Protein AF-A0AAV0IGM9-F1 (afdb_monomer_lite)

Structure (mmCIF, N/CA/C/O backbone):
data_AF-A0AAV0IGM9-F1
#
_entry.id   AF-A0AAV0IGM9-F1
#
loop_
_atom_site.group_PDB
_atom_site.id
_atom_site.type_symbol
_atom_site.label_atom_id
_atom_site.label_alt_id
_atom_site.label_comp_id
_atom_site.label_asym_id
_atom_site.label_entity_id
_atom_site.label_seq_id
_atom_site.pdbx_PDB_ins_code
_atom_site.Cartn_x
_atom_site.Cartn_y
_atom_site.Cartn_z
_atom_site.occupancy
_atom_site.B_iso_or_equiv
_atom_site.auth_seq_id
_atom_site.auth_comp_id
_atom_site.auth_asym_id
_atom_site.auth_atom_id
_atom_site.pdbx_PDB_model_num
ATOM 1 N N . MET A 1 1 ? 44.009 11.351 -33.580 1.00 38.72 1 MET A N 1
ATOM 2 C CA . MET A 1 1 ? 42.858 10.637 -34.157 1.00 38.72 1 MET A CA 1
ATOM 3 C C . MET A 1 1 ? 42.951 9.238 -33.615 1.00 38.72 1 MET A C 1
ATOM 5 O O . MET A 1 1 ? 43.959 8.620 -33.902 1.00 38.72 1 MET A O 1
ATOM 9 N N . ASP A 1 2 ? 42.034 8.893 -32.715 1.00 33.50 2 ASP A N 1
ATOM 10 C CA . ASP A 1 2 ? 41.633 7.549 -32.271 1.00 33.50 2 ASP A CA 1
ATOM 11 C C . ASP A 1 2 ? 40.911 7.761 -30.937 1.00 33.50 2 ASP A C 1
ATOM 13 O O . ASP A 1 2 ? 41.525 7.911 -29.884 1.00 33.50 2 ASP A O 1
ATOM 17 N N . ASP A 1 3 ? 39.594 7.933 -31.027 1.00 29.45 3 ASP A N 1
ATOM 18 C CA . ASP A 1 3 ? 38.701 8.123 -29.886 1.00 29.45 3 ASP A CA 1
ATOM 19 C C . ASP A 1 3 ? 38.151 6.739 -29.490 1.00 29.45 3 ASP A C 1
ATOM 21 O O . ASP A 1 3 ? 37.404 6.143 -30.275 1.00 29.45 3 ASP A O 1
ATOM 25 N N . PRO A 1 4 ? 38.532 6.165 -28.333 1.00 35.56 4 PRO A N 1
ATOM 26 C CA . PRO A 1 4 ? 38.119 4.831 -27.919 1.00 35.56 4 PRO A CA 1
ATOM 27 C C . PRO A 1 4 ? 36.740 4.916 -27.255 1.00 35.56 4 PRO A C 1
ATOM 29 O O . PRO A 1 4 ? 36.573 4.619 -26.074 1.00 35.56 4 PRO A O 1
ATOM 32 N N . ASN A 1 5 ? 35.732 5.356 -28.006 1.00 31.25 5 ASN A N 1
ATOM 33 C CA . ASN A 1 5 ? 34.357 5.421 -27.529 1.00 31.25 5 ASN A CA 1
ATOM 34 C C . ASN A 1 5 ? 33.723 4.024 -27.593 1.00 31.25 5 ASN A C 1
ATOM 36 O O . ASN A 1 5 ? 33.018 3.652 -28.532 1.00 31.25 5 ASN A O 1
ATOM 40 N N . VAL A 1 6 ? 34.018 3.240 -26.555 1.00 33.22 6 VAL A N 1
ATOM 41 C CA . VAL A 1 6 ? 33.308 2.012 -26.201 1.00 33.22 6 VAL A CA 1
ATOM 42 C C . VAL A 1 6 ? 31.818 2.335 -26.077 1.00 33.22 6 VAL A C 1
ATOM 44 O O . VAL A 1 6 ? 31.394 3.218 -25.332 1.00 33.22 6 VAL A O 1
ATOM 47 N N . PHE A 1 7 ? 31.022 1.620 -26.863 1.00 32.94 7 PHE A N 1
ATOM 48 C CA . PHE A 1 7 ? 29.571 1.693 -26.900 1.00 32.94 7 PHE A CA 1
ATOM 49 C C . PHE A 1 7 ? 28.955 1.246 -25.564 1.00 32.94 7 PHE A C 1
ATOM 51 O O . PHE A 1 7 ? 28.566 0.091 -25.418 1.00 32.94 7 PHE A O 1
ATOM 58 N N . GLU A 1 8 ? 28.771 2.153 -24.605 1.00 32.72 8 GLU A N 1
ATOM 59 C CA . GLU A 1 8 ? 27.815 1.935 -23.509 1.00 32.72 8 GLU A CA 1
ATOM 60 C C . GLU A 1 8 ? 26.407 2.348 -23.957 1.00 32.72 8 GLU A C 1
ATOM 62 O O . GLU A 1 8 ? 25.820 3.354 -23.556 1.00 32.72 8 GLU A O 1
ATOM 67 N N . MET A 1 9 ? 25.859 1.533 -24.856 1.00 32.00 9 MET A N 1
ATOM 68 C CA . MET A 1 9 ? 24.431 1.247 -24.822 1.00 32.00 9 MET A CA 1
ATOM 69 C C . MET A 1 9 ? 24.185 0.409 -23.558 1.00 32.00 9 MET A C 1
ATOM 71 O O . MET A 1 9 ? 25.111 -0.248 -23.082 1.00 32.00 9 MET A O 1
ATOM 75 N N . ILE A 1 10 ? 22.966 0.352 -23.019 1.00 36.22 10 ILE A N 1
ATOM 76 C CA . ILE A 1 10 ? 22.625 -0.721 -22.073 1.00 36.22 10 ILE A CA 1
ATOM 77 C C . ILE A 1 10 ? 22.596 -2.048 -22.860 1.00 36.22 10 ILE A C 1
ATOM 79 O O . ILE A 1 10 ? 21.552 -2.605 -23.160 1.00 36.22 10 ILE A O 1
ATOM 83 N N . HIS A 1 11 ? 23.771 -2.545 -23.235 1.00 34.19 11 HIS A N 1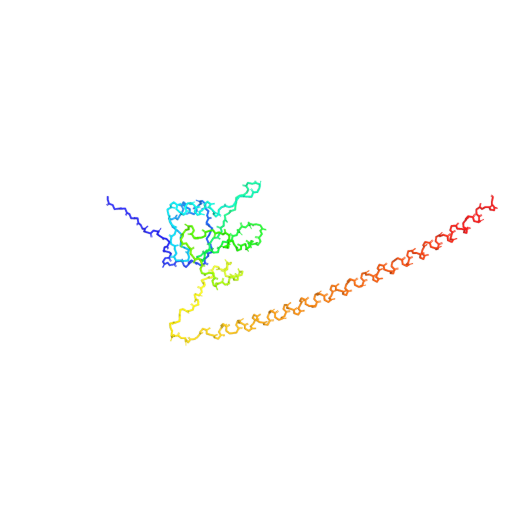
ATOM 84 C CA . HIS A 1 11 ? 24.078 -3.955 -23.317 1.00 34.19 11 HIS A CA 1
ATOM 85 C C . HIS A 1 11 ? 25.008 -4.216 -22.144 1.00 34.19 11 HIS A C 1
ATOM 87 O O . HIS A 1 11 ? 26.228 -4.163 -22.261 1.00 34.19 11 HIS A O 1
ATOM 93 N N . ALA A 1 12 ? 24.417 -4.520 -20.993 1.00 34.38 12 ALA A N 1
ATOM 94 C CA . ALA A 1 12 ? 25.134 -5.249 -19.967 1.00 34.38 12 ALA A CA 1
ATOM 95 C C . ALA A 1 12 ? 25.389 -6.665 -20.511 1.00 34.38 12 ALA A C 1
ATOM 97 O O . ALA A 1 12 ? 24.637 -7.601 -20.254 1.00 34.38 12 ALA A O 1
ATOM 98 N N . SER A 1 13 ? 26.412 -6.807 -21.350 1.00 33.34 13 SER A N 1
ATOM 99 C CA . SER A 1 13 ? 26.764 -8.065 -22.001 1.00 33.34 13 SER A CA 1
ATOM 100 C C . SER A 1 13 ? 27.399 -9.073 -21.048 1.00 33.34 13 SER A C 1
ATOM 102 O O . SER A 1 13 ? 27.677 -10.173 -21.493 1.00 33.34 13 SER A O 1
ATOM 104 N N . ASN A 1 14 ? 27.565 -8.773 -19.750 1.00 31.89 14 ASN A N 1
ATOM 105 C CA . ASN A 1 14 ? 27.954 -9.778 -18.747 1.00 31.89 14 ASN A CA 1
ATOM 106 C C . ASN A 1 14 ? 27.486 -9.524 -17.298 1.00 31.89 14 ASN A C 1
ATOM 108 O O . ASN A 1 14 ? 27.706 -10.375 -16.438 1.00 31.89 14 ASN A O 1
ATOM 112 N N . SER A 1 15 ? 26.782 -8.429 -16.998 1.00 35.16 15 SER A N 1
ATOM 113 C CA . SER A 1 15 ? 26.127 -8.228 -15.698 1.00 35.16 15 SER A CA 1
ATOM 114 C C . SER A 1 15 ? 24.614 -8.207 -15.893 1.00 35.16 15 SER A C 1
ATOM 116 O O . SER A 1 15 ? 24.008 -7.227 -16.312 1.00 35.16 15 SER A O 1
ATOM 118 N N . ARG A 1 16 ? 23.999 -9.362 -15.639 1.00 39.00 16 ARG A N 1
ATOM 119 C CA . ARG A 1 16 ? 22.549 -9.574 -15.671 1.00 39.00 16 ARG A CA 1
ATOM 120 C C . ARG A 1 16 ? 21.825 -8.382 -15.030 1.00 39.00 16 ARG A C 1
ATOM 122 O O . ARG A 1 16 ? 22.094 -8.052 -13.880 1.00 39.00 16 ARG A O 1
ATOM 129 N N . TRP A 1 17 ? 20.890 -7.780 -15.771 1.00 43.09 17 TRP A N 1
ATOM 130 C CA . TRP A 1 17 ? 19.887 -6.816 -15.289 1.00 43.09 17 TRP A CA 1
ATOM 131 C C . TRP A 1 17 ? 18.918 -7.499 -14.334 1.00 43.09 17 TRP A C 1
ATOM 133 O O . TRP A 1 17 ? 17.762 -7.780 -14.643 1.00 43.09 17 TRP A O 1
ATOM 143 N N . SER A 1 18 ? 19.461 -7.875 -13.195 1.00 47.62 18 SER A N 1
ATOM 144 C CA . SER A 1 18 ? 18.790 -8.665 -12.197 1.00 47.62 18 SER A CA 1
ATOM 145 C C . SER A 1 18 ? 18.142 -7.712 -11.177 1.00 47.62 18 SER A C 1
ATOM 147 O O . SER A 1 18 ? 17.042 -7.973 -10.709 1.00 47.62 18 SER A O 1
ATOM 149 N N . SER A 1 19 ? 18.713 -6.519 -10.968 1.00 49.44 19 SER A N 1
ATOM 150 C CA . SER A 1 19 ? 18.259 -5.547 -9.966 1.00 49.44 19 SER A CA 1
ATOM 151 C C . SER A 1 19 ? 17.404 -4.394 -10.535 1.00 49.44 19 SER A C 1
ATOM 153 O O . SER A 1 19 ? 17.688 -3.900 -11.627 1.00 49.44 19 SER A O 1
ATOM 155 N N . PRO A 1 20 ? 16.385 -3.912 -9.793 1.00 56.91 20 PRO A N 1
ATOM 156 C CA . PRO A 1 20 ? 15.600 -2.723 -10.148 1.00 56.91 20 PRO A CA 1
ATOM 157 C C . PRO A 1 20 ? 16.464 -1.457 -10.320 1.00 56.91 20 PRO A C 1
ATOM 159 O O . PRO A 1 20 ? 17.395 -1.242 -9.545 1.00 56.91 20 PRO A O 1
ATOM 162 N N . THR A 1 21 ? 16.140 -0.586 -11.287 1.00 61.94 21 THR A N 1
ATOM 163 C CA . THR A 1 21 ? 16.909 0.646 -11.562 1.00 61.94 21 THR A CA 1
ATOM 164 C C . THR A 1 21 ? 16.130 1.891 -11.153 1.00 61.94 21 THR A C 1
ATOM 166 O O . THR A 1 21 ? 15.004 2.103 -11.601 1.00 61.94 21 THR A O 1
ATOM 169 N N . ALA A 1 22 ? 16.725 2.738 -10.310 1.00 61.59 22 ALA A N 1
ATOM 170 C CA . ALA A 1 22 ? 16.167 4.048 -9.988 1.00 61.59 22 ALA A CA 1
ATOM 171 C C . ALA A 1 22 ? 16.281 4.977 -11.202 1.00 61.59 22 ALA A C 1
ATOM 173 O O . ALA A 1 22 ? 17.388 5.284 -11.642 1.00 61.59 22 ALA A O 1
ATOM 174 N N . VAL A 1 23 ? 15.145 5.421 -11.740 1.00 63.53 23 VAL A N 1
ATOM 175 C CA . VAL A 1 23 ? 15.102 6.337 -12.883 1.00 63.53 23 VAL A CA 1
ATOM 176 C C . VAL A 1 23 ? 14.858 7.741 -12.338 1.00 63.53 23 VAL A C 1
ATOM 178 O O . VAL A 1 23 ? 13.743 8.107 -11.982 1.00 63.53 23 VAL A O 1
ATOM 181 N N . GLY A 1 24 ? 15.933 8.518 -12.219 1.00 61.91 24 GLY A N 1
ATOM 182 C CA . GLY A 1 24 ? 15.904 9.911 -11.765 1.00 61.91 24 GLY A CA 1
ATOM 183 C C . GLY A 1 24 ? 16.872 10.781 -12.572 1.00 61.91 24 GLY A C 1
ATOM 184 O O . GLY A 1 24 ? 17.549 10.262 -13.452 1.00 61.91 24 GLY A O 1
ATOM 185 N N . PRO A 1 25 ? 16.998 12.087 -12.292 1.00 56.75 25 PRO A N 1
ATOM 186 C CA . PRO A 1 25 ? 17.874 13.003 -13.040 1.00 56.75 25 PRO A CA 1
ATOM 187 C C . PRO A 1 25 ? 19.352 12.573 -13.084 1.00 56.75 25 PRO A C 1
ATOM 189 O O . PRO A 1 25 ? 20.097 12.919 -13.996 1.00 56.75 25 PRO A O 1
ATOM 192 N N . THR A 1 26 ? 19.794 11.778 -12.113 1.00 57.16 26 THR A N 1
ATOM 193 C CA . THR A 1 26 ? 21.122 11.156 -12.109 1.00 57.16 26 THR A CA 1
ATOM 194 C C . THR A 1 26 ? 21.266 10.047 -13.152 1.00 57.16 26 THR A C 1
ATOM 196 O O . THR A 1 26 ? 22.361 9.855 -13.672 1.00 57.16 26 THR A O 1
ATOM 199 N N . ILE A 1 27 ? 20.182 9.365 -13.543 1.00 63.44 27 ILE A N 1
ATOM 200 C CA . ILE A 1 27 ? 20.233 8.335 -14.589 1.00 63.44 27 ILE A CA 1
ATOM 201 C C . ILE A 1 27 ? 20.593 8.945 -15.946 1.00 63.44 27 ILE A C 1
ATOM 203 O O . ILE A 1 27 ? 21.338 8.343 -16.702 1.00 63.44 27 ILE A O 1
ATOM 207 N N . THR A 1 28 ? 20.142 10.166 -16.240 1.00 59.03 28 THR A N 1
ATOM 208 C CA . THR A 1 28 ? 20.451 10.837 -17.512 1.00 59.03 28 THR A CA 1
ATOM 209 C C . THR A 1 28 ? 21.900 11.306 -17.588 1.00 59.03 28 THR A C 1
ATOM 211 O O . THR A 1 28 ? 22.415 11.515 -18.680 1.00 59.03 28 THR A O 1
ATOM 214 N N . ALA A 1 29 ? 22.568 11.457 -16.439 1.00 65.31 29 ALA A N 1
ATOM 215 C CA . ALA A 1 29 ? 23.993 11.770 -16.384 1.00 65.31 29 ALA A CA 1
ATOM 216 C C . ALA A 1 29 ? 24.864 10.521 -16.596 1.00 65.31 29 ALA A C 1
ATOM 218 O O . ALA A 1 29 ? 25.947 10.619 -17.164 1.00 65.31 29 ALA A O 1
ATOM 219 N N . SER A 1 30 ? 24.392 9.353 -16.147 1.00 66.31 30 SER A N 1
ATOM 220 C CA . SER A 1 30 ? 25.154 8.099 -16.192 1.00 66.31 30 SER A CA 1
ATOM 221 C C . SER A 1 30 ? 24.761 7.161 -17.339 1.00 66.31 30 SER A C 1
ATOM 223 O O . SER A 1 30 ? 25.504 6.230 -17.623 1.00 66.31 30 SER A O 1
ATOM 225 N N . TYR A 1 31 ? 23.623 7.377 -18.006 1.00 69.94 31 TYR A N 1
ATOM 226 C CA . TYR A 1 31 ? 23.086 6.457 -19.012 1.00 69.94 31 TYR A CA 1
ATOM 227 C C . TYR A 1 31 ? 22.494 7.201 -20.217 1.00 69.94 31 TYR A C 1
ATOM 229 O O . TYR A 1 31 ? 21.789 8.199 -20.074 1.00 69.94 31 TYR A O 1
ATOM 237 N N . LYS A 1 32 ? 22.744 6.677 -21.426 1.00 75.69 32 LYS A N 1
ATOM 238 C CA . LYS A 1 32 ? 22.281 7.268 -22.701 1.00 75.69 32 LYS A CA 1
ATOM 239 C C . LYS A 1 32 ? 20.895 6.789 -23.152 1.00 75.69 32 LYS A C 1
ATOM 241 O O . LYS A 1 32 ? 20.237 7.462 -23.948 1.00 75.69 32 LYS A O 1
ATOM 246 N N . ALA A 1 33 ? 20.468 5.617 -22.687 1.00 81.94 33 ALA A N 1
ATOM 247 C CA . ALA A 1 33 ? 19.190 5.006 -23.035 1.00 81.94 33 ALA A CA 1
ATOM 248 C C . ALA A 1 33 ? 18.693 4.086 -21.913 1.00 81.94 33 ALA A C 1
ATOM 250 O O . ALA A 1 33 ? 19.498 3.666 -21.094 1.00 81.94 33 ALA A O 1
ATOM 251 N N . LEU A 1 34 ? 17.400 3.759 -21.900 1.00 82.69 34 LEU A N 1
ATOM 252 C CA . LEU A 1 34 ? 16.739 2.803 -21.009 1.00 82.69 34 LEU A CA 1
ATOM 253 C C . LEU A 1 34 ? 15.900 1.827 -21.843 1.00 82.69 34 LEU A C 1
ATOM 255 O O . LEU A 1 34 ? 15.087 2.269 -22.648 1.00 82.69 34 LEU A O 1
ATOM 259 N N . GLU A 1 35 ? 16.050 0.517 -21.645 1.00 83.69 35 GLU A N 1
ATOM 260 C CA . GLU A 1 35 ? 15.212 -0.478 -22.326 1.00 83.69 35 GLU A CA 1
ATOM 261 C C . GLU A 1 35 ? 14.045 -0.928 -21.436 1.00 83.69 35 GLU A C 1
ATOM 263 O O . GLU A 1 35 ? 14.244 -1.490 -20.357 1.00 83.69 35 GLU A O 1
ATOM 268 N N . VAL A 1 36 ? 12.814 -0.730 -21.913 1.00 83.31 36 VAL A N 1
ATOM 269 C CA . VAL A 1 36 ? 11.586 -1.155 -21.232 1.00 83.31 36 VAL A CA 1
ATOM 270 C C . VAL A 1 36 ? 10.691 -1.918 -22.204 1.00 83.31 36 VAL A C 1
ATOM 272 O O . VAL A 1 36 ? 10.269 -1.401 -23.232 1.00 83.31 36 VAL A O 1
ATOM 275 N N . SER A 1 37 ? 10.369 -3.165 -21.869 1.00 80.44 37 SER A N 1
ATOM 276 C CA . SER A 1 37 ? 9.565 -4.096 -22.670 1.00 80.44 37 SER A CA 1
ATOM 277 C C . SER A 1 37 ? 10.061 -4.222 -24.117 1.00 80.44 37 SER A C 1
ATOM 279 O O . SER A 1 37 ? 9.258 -4.257 -25.046 1.00 80.44 37 SER A O 1
ATOM 281 N N . GLY A 1 38 ? 11.385 -4.259 -24.305 1.00 81.50 38 GLY A N 1
ATOM 282 C CA . GLY A 1 38 ? 12.027 -4.334 -25.622 1.00 81.50 38 GLY A CA 1
ATOM 283 C C . GLY A 1 38 ? 12.064 -3.012 -26.394 1.00 81.50 38 GLY A C 1
ATOM 284 O O . GLY A 1 38 ? 12.484 -2.99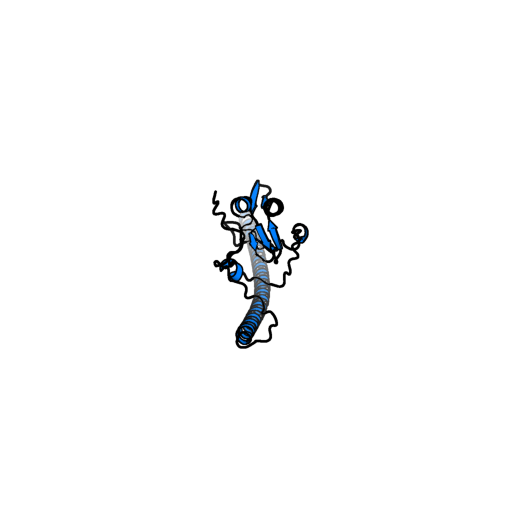7 -27.546 1.00 81.50 38 GLY A O 1
ATOM 285 N N . VAL A 1 39 ? 11.625 -1.905 -25.788 1.00 85.25 39 VAL A N 1
ATOM 286 C CA . VAL A 1 39 ? 11.681 -0.569 -26.386 1.00 85.25 39 VAL A CA 1
ATOM 287 C C . VAL A 1 39 ? 12.794 0.232 -25.735 1.00 85.25 39 VAL A C 1
ATOM 289 O O . VAL A 1 39 ? 12.803 0.428 -24.521 1.00 85.25 39 VAL A O 1
ATOM 292 N N . THR A 1 40 ? 13.712 0.728 -26.556 1.00 88.56 40 THR A N 1
ATOM 293 C CA . THR A 1 40 ? 14.822 1.571 -26.115 1.00 88.56 40 THR A CA 1
ATOM 294 C C . THR A 1 40 ? 14.407 3.042 -26.107 1.00 88.56 40 THR A C 1
ATOM 296 O O . THR A 1 40 ? 14.054 3.611 -27.139 1.00 88.56 40 THR A O 1
ATOM 299 N N . ILE A 1 41 ? 14.472 3.668 -24.936 1.00 85.81 41 ILE A N 1
ATOM 300 C CA . ILE A 1 41 ? 14.147 5.072 -24.680 1.00 85.81 41 ILE A CA 1
ATOM 301 C C . ILE A 1 41 ? 15.461 5.821 -24.453 1.00 85.81 41 ILE A C 1
ATOM 303 O O . ILE A 1 41 ? 16.082 5.658 -23.409 1.00 85.81 41 ILE A O 1
ATOM 307 N N . GLY A 1 42 ? 15.906 6.625 -25.415 1.00 88.62 42 GLY A N 1
ATOM 308 C CA . GLY A 1 42 ? 17.161 7.382 -25.322 1.00 88.62 42 GLY A CA 1
ATOM 309 C C . GLY A 1 42 ? 16.996 8.879 -25.561 1.00 88.62 42 GLY A C 1
ATOM 310 O O . GLY A 1 42 ? 15.911 9.347 -25.915 1.00 88.62 42 GLY A O 1
ATOM 311 N N . GLY A 1 43 ? 18.093 9.618 -25.375 1.00 88.75 43 GLY A N 1
ATOM 312 C CA . GLY A 1 43 ? 18.174 11.056 -25.659 1.00 88.75 43 GLY A CA 1
ATOM 313 C C . GLY A 1 43 ? 17.142 11.882 -24.885 1.00 88.75 43 GLY A C 1
ATOM 314 O O . GLY A 1 43 ? 16.881 11.622 -23.711 1.00 88.75 43 GLY A O 1
ATOM 315 N N . ASP A 1 44 ? 16.510 12.847 -25.554 1.00 89.88 44 ASP A N 1
ATOM 316 C CA . ASP A 1 44 ? 15.537 13.761 -24.934 1.00 89.88 44 ASP A CA 1
ATOM 317 C C . ASP A 1 44 ? 14.353 13.034 -24.289 1.00 89.88 44 ASP A C 1
ATOM 319 O O . ASP A 1 44 ? 13.866 13.447 -23.236 1.00 89.88 44 ASP A O 1
ATOM 323 N N . LYS A 1 45 ? 13.933 11.899 -24.865 1.00 87.56 45 LYS A N 1
ATOM 324 C CA . LYS A 1 45 ? 12.855 11.075 -24.305 1.00 87.56 45 LYS A CA 1
ATOM 325 C C . LYS A 1 45 ? 13.244 10.438 -22.976 1.00 87.56 45 LYS A C 1
ATOM 327 O O . LYS A 1 45 ? 12.378 10.261 -22.127 1.00 87.56 45 LYS A O 1
ATOM 332 N N . LEU A 1 46 ? 14.520 10.095 -22.783 1.00 85.31 46 LEU A N 1
ATOM 333 C CA . LEU A 1 46 ? 15.007 9.588 -21.499 1.00 85.31 46 LEU A CA 1
ATOM 334 C C . LEU A 1 46 ? 15.018 10.702 -20.448 1.00 85.31 46 LEU A C 1
ATOM 336 O O . LEU A 1 46 ? 14.615 10.475 -19.310 1.00 85.31 46 LEU A O 1
ATOM 340 N N . THR A 1 47 ? 15.415 11.913 -20.839 1.00 85.88 47 THR A N 1
ATOM 341 C CA . THR A 1 47 ? 15.369 13.094 -19.967 1.00 85.88 47 THR A CA 1
ATOM 342 C C . THR A 1 47 ? 13.945 13.440 -19.554 1.00 85.88 47 THR A C 1
ATOM 344 O O . THR A 1 47 ? 13.682 13.726 -18.387 1.00 85.88 47 THR A O 1
ATOM 347 N N . GLU A 1 48 ? 13.006 13.380 -20.494 1.00 89.00 48 GLU A N 1
ATOM 348 C CA . GLU A 1 48 ? 11.585 13.562 -20.221 1.00 89.00 48 GLU A CA 1
ATOM 349 C C . GLU A 1 48 ? 11.036 12.448 -19.321 1.00 89.00 48 GLU A C 1
ATOM 351 O O . GLU A 1 48 ? 10.349 12.732 -18.346 1.00 89.00 48 GLU A O 1
ATOM 356 N N . LEU A 1 49 ? 11.395 11.190 -19.587 1.00 86.69 49 LEU A N 1
ATOM 357 C CA . LEU A 1 49 ? 11.023 10.052 -18.747 1.00 86.69 49 LEU A CA 1
ATOM 358 C C . LEU A 1 49 ? 11.525 10.207 -17.307 1.00 86.69 49 LEU A C 1
ATOM 360 O O . LEU A 1 49 ? 10.775 9.956 -16.369 1.00 86.69 49 LEU A O 1
ATOM 364 N N . ALA A 1 50 ? 12.771 10.641 -17.114 1.00 84.62 50 ALA A N 1
ATOM 365 C CA . ALA A 1 50 ? 13.336 10.862 -15.786 1.00 84.62 50 ALA A CA 1
ATOM 366 C C . ALA A 1 50 ? 12.577 11.947 -15.004 1.00 84.62 50 ALA A C 1
ATOM 368 O O . ALA A 1 50 ? 12.417 11.828 -13.787 1.00 84.62 50 ALA A O 1
ATOM 369 N N . LYS A 1 51 ? 12.075 12.983 -15.690 1.00 86.94 51 LYS A N 1
ATOM 370 C CA . LYS A 1 51 ? 11.204 14.002 -15.086 1.00 86.94 51 LYS A CA 1
ATOM 371 C C . LYS A 1 51 ? 9.836 13.425 -14.732 1.00 86.94 51 LYS A C 1
ATOM 373 O O . LYS A 1 51 ? 9.405 13.589 -13.598 1.00 86.94 51 LYS A O 1
ATOM 378 N N . ASP A 1 52 ? 9.204 12.703 -15.655 1.00 85.62 52 ASP A N 1
ATOM 379 C CA . ASP A 1 52 ? 7.874 12.109 -15.451 1.00 85.62 52 ASP A CA 1
ATOM 380 C C . ASP A 1 52 ? 7.876 11.037 -14.339 1.00 85.62 52 ASP A C 1
ATOM 382 O O . ASP A 1 52 ? 6.860 10.804 -13.686 1.00 85.62 52 ASP A O 1
ATOM 386 N N . LEU A 1 53 ? 9.024 10.399 -14.087 1.00 83.12 53 LEU A N 1
ATOM 387 C CA . LEU A 1 53 ? 9.231 9.424 -13.009 1.00 83.12 53 LEU A CA 1
ATOM 388 C C . LEU A 1 53 ? 9.726 10.037 -11.692 1.00 83.12 53 LEU A C 1
ATOM 390 O O . LEU A 1 53 ? 10.002 9.315 -10.730 1.00 83.12 53 LEU A O 1
ATOM 394 N N . THR A 1 54 ? 9.823 11.361 -11.633 1.00 84.00 54 THR A N 1
ATOM 395 C CA . THR A 1 54 ? 10.155 12.099 -10.421 1.00 84.00 54 THR A CA 1
ATOM 396 C C . THR A 1 54 ? 8.874 12.687 -9.834 1.00 84.00 54 THR A C 1
ATOM 398 O O . THR A 1 54 ? 8.180 13.472 -10.472 1.00 84.00 54 THR A O 1
ATOM 401 N N . LEU A 1 55 ? 8.543 12.295 -8.606 1.00 80.88 55 LEU A N 1
ATOM 402 C CA . LEU A 1 55 ? 7.375 12.782 -7.875 1.00 80.88 55 LEU A CA 1
ATOM 403 C C . LEU A 1 55 ? 7.826 13.766 -6.799 1.00 80.88 55 LEU A C 1
ATOM 405 O O . LEU A 1 55 ? 8.797 13.503 -6.098 1.00 80.88 55 LEU A O 1
ATOM 409 N N . THR A 1 56 ? 7.098 14.863 -6.619 1.00 81.56 56 THR A N 1
ATOM 410 C CA . THR A 1 56 ? 7.339 15.812 -5.524 1.00 81.56 56 THR A CA 1
ATOM 411 C C . THR A 1 56 ? 6.100 15.872 -4.641 1.00 81.56 56 THR A C 1
ATOM 413 O O . THR A 1 56 ? 4.989 16.042 -5.145 1.00 81.56 56 THR A O 1
ATOM 416 N N . ASP A 1 57 ? 6.263 15.682 -3.332 1.00 80.44 57 ASP A N 1
ATOM 417 C CA . ASP A 1 57 ? 5.147 15.788 -2.393 1.00 80.44 57 ASP A CA 1
ATOM 418 C C . ASP A 1 57 ? 4.799 17.250 -2.056 1.00 80.44 57 ASP A C 1
ATOM 420 O O . ASP A 1 57 ? 5.429 18.205 -2.516 1.00 80.44 57 ASP A O 1
ATOM 424 N N . ARG A 1 58 ? 3.776 17.434 -1.213 1.00 82.62 58 ARG A N 1
ATOM 425 C CA . ARG A 1 58 ? 3.332 18.763 -0.756 1.00 82.62 58 ARG A CA 1
ATOM 426 C C . ARG A 1 58 ? 4.375 19.500 0.091 1.00 82.62 58 ARG A C 1
ATOM 428 O O . ARG A 1 58 ? 4.256 20.709 0.252 1.00 82.62 58 ARG A O 1
ATOM 435 N N . ASN A 1 59 ? 5.366 18.789 0.621 1.00 84.06 59 ASN A N 1
ATOM 436 C CA . ASN A 1 59 ? 6.448 19.339 1.431 1.00 84.06 59 ASN A CA 1
ATOM 437 C C . ASN A 1 59 ? 7.694 19.659 0.585 1.00 84.06 59 ASN A C 1
ATOM 439 O O . ASN A 1 59 ? 8.713 20.071 1.133 1.00 84.06 59 ASN A O 1
ATOM 443 N N . GLY A 1 60 ? 7.636 19.462 -0.738 1.00 82.06 60 GLY A N 1
ATOM 444 C CA . GLY A 1 60 ? 8.778 19.640 -1.634 1.00 82.06 60 GLY A CA 1
ATOM 445 C C . GLY A 1 60 ? 9.763 18.466 -1.627 1.00 82.06 60 GLY A C 1
ATOM 446 O O . GLY A 1 60 ? 10.818 18.551 -2.258 1.00 82.06 60 GLY A O 1
ATOM 447 N N . GLN A 1 61 ? 9.451 17.359 -0.946 1.00 80.38 61 GLN A N 1
ATOM 448 C CA . GLN A 1 61 ? 10.289 16.168 -0.951 1.00 80.38 61 GLN A CA 1
ATOM 449 C C . GLN A 1 61 ? 10.170 15.458 -2.297 1.00 80.38 61 GLN A C 1
ATOM 451 O O . GLN A 1 61 ? 9.074 15.153 -2.768 1.00 80.38 61 GLN A O 1
ATOM 456 N N . THR A 1 62 ? 11.319 15.187 -2.911 1.00 78.69 62 THR A N 1
ATOM 457 C CA . THR A 1 62 ? 11.400 14.516 -4.208 1.00 78.69 62 THR A CA 1
ATOM 458 C C . THR A 1 62 ? 11.620 13.017 -4.034 1.00 78.69 62 THR A C 1
ATOM 460 O O . THR A 1 62 ? 12.504 12.587 -3.295 1.00 78.69 62 THR A O 1
ATOM 463 N N . PHE A 1 63 ? 10.827 12.228 -4.749 1.00 76.44 63 PHE A N 1
ATOM 464 C CA . PHE A 1 63 ? 10.886 10.777 -4.806 1.00 76.44 63 PHE A CA 1
ATOM 465 C C . PHE A 1 63 ? 11.155 10.351 -6.243 1.00 76.44 63 PHE A C 1
ATOM 467 O O . PHE A 1 63 ? 10.482 10.798 -7.171 1.00 76.44 63 PHE A O 1
ATOM 474 N N . HIS A 1 64 ? 12.114 9.451 -6.427 1.00 77.69 64 HIS A N 1
ATOM 475 C CA . HIS A 1 64 ? 12.397 8.866 -7.732 1.00 77.69 64 HIS A CA 1
ATOM 476 C C . HIS A 1 64 ? 11.755 7.491 -7.822 1.00 77.69 64 HIS A C 1
ATOM 478 O O . HIS A 1 64 ? 11.927 6.651 -6.932 1.00 77.69 64 HIS A O 1
ATOM 484 N N . LEU A 1 65 ? 11.012 7.264 -8.902 1.00 75.94 65 LEU A N 1
ATOM 485 C CA . LEU A 1 65 ? 10.469 5.952 -9.189 1.00 75.94 65 LEU A CA 1
ATOM 486 C C . LEU A 1 65 ? 11.573 5.029 -9.708 1.00 75.94 65 LEU A C 1
ATOM 488 O O . LEU A 1 65 ? 12.389 5.368 -10.564 1.00 75.94 65 LEU A O 1
ATOM 492 N N . ILE A 1 66 ? 11.579 3.818 -9.175 1.00 76.62 66 ILE A N 1
ATOM 493 C CA . ILE A 1 66 ? 12.381 2.708 -9.661 1.00 76.62 66 ILE A CA 1
ATOM 494 C C . ILE A 1 66 ? 11.575 2.006 -10.739 1.00 76.62 66 ILE A C 1
ATOM 496 O O . ILE A 1 66 ? 10.426 1.652 -10.495 1.00 76.62 66 ILE A O 1
ATOM 500 N N . VAL A 1 67 ? 12.168 1.775 -11.905 1.00 77.56 67 VAL A N 1
ATOM 501 C CA . VAL A 1 67 ? 11.507 1.079 -13.009 1.00 77.56 67 VAL A CA 1
ATOM 502 C C . VAL A 1 67 ? 12.254 -0.204 -13.332 1.00 77.56 67 VAL A C 1
ATOM 504 O O . VAL A 1 67 ? 13.483 -0.237 -13.362 1.00 77.56 67 VAL A O 1
ATOM 507 N N . ASN A 1 68 ? 11.508 -1.281 -13.567 1.00 76.12 68 ASN A N 1
ATOM 508 C CA . ASN A 1 68 ? 12.078 -2.526 -14.071 1.00 76.12 68 ASN A CA 1
ATOM 509 C C . ASN A 1 68 ? 11.935 -2.650 -15.599 1.00 76.12 68 ASN A C 1
ATOM 511 O O . ASN A 1 68 ? 11.215 -1.895 -16.252 1.00 76.12 68 ASN A O 1
ATOM 515 N N . ARG A 1 69 ? 12.549 -3.687 -16.178 1.00 74.44 69 ARG A N 1
ATOM 516 C CA . ARG A 1 69 ? 12.511 -3.936 -17.629 1.00 74.44 69 ARG A CA 1
ATOM 517 C C . ARG A 1 69 ? 11.100 -4.162 -18.187 1.00 74.44 69 ARG A C 1
ATOM 519 O O . ARG A 1 69 ? 10.911 -4.082 -19.388 1.00 74.44 69 ARG A O 1
ATOM 526 N N . GLN A 1 70 ? 10.096 -4.439 -17.361 1.00 72.69 70 GLN A N 1
ATOM 527 C CA . GLN A 1 70 ? 8.707 -4.619 -17.804 1.00 72.69 70 GLN A CA 1
ATOM 528 C C . GLN A 1 70 ? 7.870 -3.339 -17.680 1.00 72.69 70 GLN A C 1
ATOM 530 O O . GLN A 1 70 ? 6.686 -3.342 -18.012 1.00 72.69 70 GLN A O 1
ATOM 535 N N . GLY A 1 71 ? 8.475 -2.245 -17.215 1.00 74.31 71 GLY A N 1
ATOM 536 C CA . GLY A 1 71 ? 7.810 -0.962 -17.022 1.00 74.31 71 GLY A CA 1
ATOM 537 C C . GLY A 1 71 ? 7.029 -0.882 -15.717 1.00 74.31 71 GLY A C 1
ATOM 538 O O . GLY A 1 71 ? 6.149 -0.039 -15.607 1.00 74.31 71 GLY A O 1
ATOM 539 N N . LEU A 1 72 ? 7.291 -1.768 -14.746 1.00 75.00 72 LEU A N 1
ATOM 540 C CA . LEU A 1 72 ? 6.755 -1.644 -13.389 1.00 75.00 72 LEU A CA 1
ATOM 541 C C . LEU A 1 72 ? 7.509 -0.559 -12.629 1.00 75.00 72 LEU A C 1
ATOM 543 O O . LEU A 1 72 ? 8.729 -0.651 -12.501 1.00 75.00 72 LEU A O 1
ATOM 547 N N . CYS A 1 73 ? 6.773 0.434 -12.130 1.00 75.56 73 CYS A N 1
ATOM 548 C CA . CYS A 1 73 ? 7.307 1.510 -11.297 1.00 75.56 73 CYS A CA 1
ATOM 549 C C . CYS A 1 73 ? 7.157 1.190 -9.801 1.00 75.56 73 CYS A C 1
ATOM 551 O O . CYS A 1 73 ? 6.133 0.652 -9.388 1.00 75.56 73 CYS A O 1
ATOM 553 N N . PHE A 1 74 ? 8.130 1.583 -8.982 1.00 73.38 74 PHE A N 1
ATOM 554 C CA . PHE A 1 74 ? 8.132 1.414 -7.527 1.00 73.38 74 PHE A CA 1
ATOM 555 C C . PHE A 1 74 ? 8.624 2.690 -6.843 1.00 73.38 74 PHE A C 1
ATOM 557 O O . PHE A 1 74 ? 9.512 3.357 -7.365 1.00 73.38 74 PHE A O 1
ATOM 564 N N . VAL A 1 75 ? 8.100 3.016 -5.660 1.00 70.38 75 VAL A N 1
ATOM 565 C CA . VAL A 1 75 ? 8.617 4.127 -4.844 1.00 70.38 75 VAL A CA 1
ATOM 566 C C . VAL A 1 75 ? 9.537 3.555 -3.770 1.00 70.38 75 VAL A C 1
ATOM 568 O O . VAL A 1 75 ? 9.117 2.709 -2.977 1.00 70.38 75 VAL A O 1
ATOM 571 N N . TYR A 1 76 ? 10.781 4.031 -3.717 1.00 63.94 76 TYR A N 1
ATOM 572 C CA . TYR A 1 76 ? 11.677 3.747 -2.598 1.00 63.94 76 TYR A CA 1
ATOM 573 C C . TYR A 1 76 ? 11.592 4.869 -1.564 1.00 63.94 76 TYR A C 1
ATOM 575 O O . TYR A 1 76 ? 11.885 6.024 -1.866 1.00 63.94 76 TYR A O 1
ATOM 583 N N . VAL A 1 77 ? 11.203 4.524 -0.338 1.00 62.69 77 VAL A N 1
ATOM 584 C CA . VAL A 1 77 ? 11.204 5.437 0.808 1.00 62.69 77 VAL A CA 1
ATOM 585 C C . VAL A 1 77 ? 12.177 4.855 1.821 1.00 62.69 77 VAL A C 1
ATOM 587 O O . VAL A 1 77 ? 11.939 3.770 2.339 1.00 62.69 77 VAL A O 1
ATOM 590 N N . ALA A 1 78 ? 13.281 5.556 2.089 1.00 52.66 78 ALA A N 1
ATOM 591 C CA . ALA A 1 78 ? 14.424 5.040 2.854 1.00 52.66 78 ALA A CA 1
ATOM 592 C C . ALA A 1 78 ? 14.098 4.563 4.289 1.00 52.66 78 ALA A C 1
ATOM 594 O O . ALA A 1 78 ? 14.929 3.917 4.918 1.00 52.66 78 ALA A O 1
ATOM 595 N N . SER A 1 79 ? 12.903 4.861 4.804 1.00 53.44 79 SER A N 1
ATOM 596 C CA . SER A 1 79 ? 12.441 4.521 6.153 1.00 53.44 79 SER A CA 1
ATOM 597 C C . SER A 1 79 ? 11.245 3.563 6.195 1.00 53.44 79 SER A C 1
ATOM 599 O O . SER A 1 79 ? 10.775 3.236 7.284 1.00 53.44 79 SER A O 1
ATOM 601 N N . GLN A 1 80 ? 10.729 3.107 5.048 1.00 52.19 80 GLN A N 1
ATOM 602 C CA . GLN A 1 80 ? 9.562 2.224 4.991 1.00 52.19 80 GLN A CA 1
ATOM 603 C C . GLN A 1 80 ? 9.781 1.056 4.023 1.00 52.19 80 GLN A C 1
ATOM 605 O O . GLN A 1 80 ? 10.522 1.191 3.047 1.00 52.19 80 GLN A O 1
ATOM 610 N N . PRO A 1 81 ? 9.137 -0.107 4.255 1.00 51.69 81 PRO A N 1
ATOM 611 C CA . PRO A 1 81 ? 9.104 -1.161 3.250 1.00 51.69 81 PRO A CA 1
ATOM 612 C C . PRO A 1 81 ? 8.579 -0.566 1.941 1.00 51.69 81 PRO A C 1
ATOM 614 O O . PRO A 1 81 ? 7.551 0.107 1.952 1.00 51.69 81 PRO A O 1
ATOM 617 N N . ILE A 1 82 ? 9.312 -0.794 0.842 1.00 55.12 82 ILE A N 1
ATOM 618 C CA . ILE A 1 82 ? 9.011 -0.317 -0.519 1.00 55.12 82 ILE A CA 1
ATOM 619 C C . ILE A 1 82 ? 7.495 -0.293 -0.726 1.00 55.12 82 ILE A C 1
ATOM 621 O O . ILE A 1 82 ? 6.861 -1.353 -0.786 1.00 55.12 82 ILE A O 1
ATOM 625 N N . MET A 1 83 ? 6.906 0.905 -0.806 1.00 49.47 83 MET A N 1
ATOM 626 C CA . MET A 1 83 ? 5.493 1.035 -1.135 1.00 49.47 83 MET A CA 1
ATOM 627 C C . MET A 1 83 ? 5.345 0.709 -2.616 1.00 49.47 83 MET A C 1
ATOM 629 O O . MET A 1 83 ? 5.716 1.473 -3.510 1.00 49.47 83 MET A O 1
ATOM 633 N N . ARG A 1 84 ? 4.839 -0.499 -2.864 1.00 55.84 84 ARG A N 1
ATOM 634 C CA . ARG A 1 84 ? 4.637 -1.064 -4.198 1.00 55.84 84 ARG A CA 1
ATOM 635 C C . ARG A 1 84 ? 3.354 -0.503 -4.785 1.00 55.84 84 ARG A C 1
ATOM 637 O O . ARG A 1 84 ? 2.323 -1.168 -4.810 1.00 55.84 84 ARG A O 1
ATOM 644 N N . LEU A 1 85 ? 3.407 0.741 -5.234 1.00 54.00 85 LEU A N 1
ATOM 645 C CA . LEU A 1 85 ? 2.345 1.274 -6.070 1.00 54.00 85 LEU A CA 1
ATOM 646 C C . LEU A 1 85 ? 2.579 0.745 -7.481 1.00 54.00 85 LEU A C 1
ATOM 648 O O . LEU A 1 85 ? 3.563 1.097 -8.117 1.00 54.00 85 LEU A O 1
ATOM 652 N N . ARG A 1 86 ? 1.687 -0.112 -7.980 1.00 58.22 86 ARG A N 1
ATOM 653 C CA . ARG A 1 86 ? 1.655 -0.451 -9.406 1.00 58.22 86 ARG A CA 1
ATOM 654 C C . ARG A 1 86 ? 1.139 0.780 -10.153 1.00 58.22 86 ARG A C 1
ATOM 656 O O . ARG A 1 86 ? -0.059 0.926 -10.360 1.00 58.22 86 ARG A O 1
ATOM 663 N N . ILE A 1 87 ? 2.040 1.690 -10.522 1.00 60.03 87 ILE A N 1
ATOM 664 C CA . ILE A 1 87 ? 1.676 2.939 -11.222 1.00 60.03 87 ILE A CA 1
ATOM 665 C C . ILE A 1 87 ? 1.438 2.684 -12.725 1.00 60.03 87 ILE A C 1
ATOM 667 O O . ILE A 1 87 ? 1.017 3.578 -13.448 1.00 60.03 87 ILE A O 1
ATOM 671 N N . ASN A 1 88 ? 1.628 1.453 -13.210 1.00 61.50 88 ASN A N 1
ATOM 672 C CA . ASN A 1 88 ? 1.559 1.117 -14.638 1.00 61.50 88 ASN A CA 1
ATOM 673 C C . ASN A 1 88 ? 0.250 1.496 -15.318 1.00 61.50 88 ASN A C 1
ATOM 675 O O . ASN A 1 88 ? 0.276 1.874 -16.483 1.00 61.50 88 ASN A O 1
ATOM 679 N N . ASP A 1 89 ? -0.867 1.420 -14.601 1.00 55.34 89 ASP A N 1
ATOM 680 C CA . ASP A 1 89 ? -2.179 1.710 -15.179 1.00 55.34 89 ASP A CA 1
ATOM 681 C C . ASP A 1 89 ? -2.424 3.229 -15.288 1.00 55.34 89 ASP A C 1
ATOM 683 O O . ASP A 1 89 ? -3.352 3.673 -15.957 1.00 55.34 89 ASP A O 1
ATOM 687 N N . ARG A 1 90 ? -1.582 4.040 -14.632 1.00 57.62 90 ARG A N 1
ATOM 688 C CA . ARG A 1 90 ? -1.647 5.509 -14.633 1.00 57.62 90 ARG A CA 1
ATOM 689 C C . ARG A 1 90 ? -0.491 6.165 -15.381 1.00 57.62 90 ARG A C 1
ATOM 691 O O . ARG A 1 90 ? -0.620 7.317 -15.784 1.00 57.62 90 ARG A O 1
ATOM 698 N N . PHE A 1 91 ? 0.624 5.461 -15.561 1.00 72.69 91 PHE A N 1
ATOM 699 C CA . PHE A 1 91 ? 1.770 5.973 -16.295 1.00 72.69 91 PHE A CA 1
ATOM 700 C C . PHE A 1 91 ? 1.579 5.752 -17.797 1.00 72.69 91 PHE A C 1
ATOM 702 O O . PHE A 1 91 ? 1.405 4.623 -18.257 1.00 72.69 91 PHE A O 1
ATOM 709 N N . GLY A 1 92 ? 1.617 6.834 -18.574 1.00 80.81 92 GLY A N 1
ATOM 710 C CA . GLY A 1 92 ? 1.396 6.819 -20.020 1.00 80.81 92 GLY A CA 1
ATOM 711 C C . GLY A 1 92 ? 2.566 6.231 -20.809 1.00 80.81 92 GLY A C 1
ATOM 712 O O . GLY A 1 92 ? 3.132 6.916 -21.652 1.00 80.81 92 GLY A O 1
ATOM 713 N N . TRP A 1 93 ? 2.926 4.966 -20.573 1.00 85.12 93 TRP A N 1
ATOM 714 C CA . TRP A 1 93 ? 4.036 4.264 -21.238 1.00 85.12 93 TRP A CA 1
ATOM 715 C C . TRP A 1 93 ? 3.982 4.327 -22.773 1.00 85.12 93 TRP A C 1
ATOM 717 O O . TRP A 1 93 ? 5.020 4.381 -23.436 1.00 85.12 93 TRP A O 1
ATOM 727 N N . SER A 1 94 ? 2.777 4.421 -23.340 1.00 85.94 94 SER A N 1
ATOM 728 C CA . SER A 1 94 ? 2.549 4.617 -24.773 1.00 85.94 94 SER A CA 1
ATOM 729 C C . SER A 1 94 ? 3.203 5.886 -25.331 1.00 85.94 94 SER A C 1
ATOM 731 O O . SER A 1 94 ? 3.608 5.879 -26.491 1.00 85.94 94 SER A O 1
ATOM 733 N N . LYS A 1 95 ? 3.377 6.937 -24.515 1.00 88.94 95 LYS A N 1
ATOM 734 C CA . LYS A 1 95 ? 4.120 8.166 -24.859 1.00 88.94 95 LYS A CA 1
ATOM 735 C C . LYS A 1 95 ? 5.558 7.861 -25.290 1.00 88.94 95 LYS A C 1
ATOM 737 O O . LYS A 1 95 ? 6.095 8.510 -26.183 1.00 88.94 95 LYS A O 1
ATOM 742 N N . TYR A 1 96 ? 6.150 6.820 -24.710 1.00 87.88 96 TYR A N 1
ATOM 743 C CA . TYR A 1 96 ? 7.508 6.364 -24.999 1.00 87.88 96 TYR A CA 1
ATOM 744 C C . TYR A 1 96 ? 7.551 5.187 -25.981 1.00 87.88 96 TYR A C 1
ATOM 746 O O . TYR A 1 96 ? 8.604 4.592 -26.183 1.00 87.88 96 TYR A O 1
ATOM 754 N N . GLY A 1 97 ? 6.416 4.827 -26.590 1.00 86.19 97 GLY A N 1
ATOM 755 C CA . GLY A 1 97 ? 6.300 3.659 -27.466 1.00 86.19 97 GLY A CA 1
ATOM 756 C C . GLY A 1 97 ? 6.294 2.318 -26.725 1.00 86.19 97 GLY A C 1
ATOM 757 O O . GLY A 1 97 ? 6.233 1.272 -27.366 1.00 86.19 97 GLY A O 1
ATOM 758 N N . VAL A 1 98 ? 6.314 2.330 -25.389 1.00 84.94 98 VAL A N 1
ATOM 759 C CA . VAL A 1 98 ? 6.297 1.124 -24.559 1.00 84.94 98 VAL A CA 1
ATOM 760 C C . VAL A 1 98 ? 4.861 0.615 -24.448 1.00 84.94 98 VAL A C 1
ATOM 762 O O . VAL A 1 98 ? 3.958 1.329 -24.010 1.00 84.94 98 VAL A O 1
ATOM 765 N N . LYS A 1 99 ? 4.644 -0.649 -24.817 1.00 82.69 99 LYS A N 1
ATOM 766 C CA . LYS A 1 99 ? 3.386 -1.374 -24.584 1.00 82.69 99 LYS A CA 1
ATOM 767 C C . LYS A 1 99 ? 3.663 -2.505 -23.598 1.00 82.69 99 LYS A C 1
ATOM 769 O O . LYS A 1 99 ? 3.990 -3.611 -24.034 1.00 82.69 99 LYS A O 1
ATOM 774 N N . PRO A 1 100 ? 3.608 -2.233 -22.283 1.00 69.62 100 PRO A N 1
ATOM 775 C CA . PRO A 1 100 ? 4.019 -3.213 -21.297 1.00 69.62 100 PRO A CA 1
ATOM 776 C C . PRO A 1 100 ? 3.065 -4.410 -21.342 1.00 69.62 100 PRO A C 1
ATOM 778 O O . PRO A 1 100 ? 1.862 -4.285 -21.120 1.00 69.62 100 PRO A O 1
ATOM 781 N N . ARG A 1 101 ? 3.605 -5.594 -21.644 1.00 67.12 101 ARG A N 1
ATOM 782 C CA . ARG A 1 101 ? 2.883 -6.862 -21.495 1.00 67.12 101 ARG A CA 1
ATOM 783 C C . ARG A 1 101 ? 3.068 -7.327 -20.059 1.00 67.12 101 ARG A C 1
ATOM 785 O O . ARG A 1 101 ? 3.995 -8.071 -19.752 1.00 67.12 101 ARG A O 1
ATOM 792 N N . ILE A 1 102 ? 2.219 -6.831 -19.166 1.00 62.09 102 ILE A N 1
ATOM 793 C CA . ILE A 1 102 ? 2.293 -7.167 -17.742 1.00 62.09 102 ILE A CA 1
ATOM 794 C C . ILE A 1 102 ? 1.630 -8.533 -17.535 1.00 62.09 102 ILE A C 1
ATOM 796 O O . ILE A 1 102 ? 0.481 -8.620 -17.116 1.00 62.09 102 ILE A O 1
ATOM 800 N N . SER A 1 103 ? 2.338 -9.607 -17.883 1.00 56.56 103 SER A N 1
ATOM 801 C CA . SER A 1 103 ? 1.909 -10.987 -17.611 1.00 56.56 103 SER A CA 1
ATOM 802 C C . SER A 1 103 ? 2.546 -11.571 -16.347 1.00 56.56 103 SER A C 1
ATOM 804 O O . SER A 1 103 ? 2.240 -12.692 -15.959 1.00 56.56 103 SER A O 1
ATOM 806 N N . THR A 1 104 ? 3.458 -10.836 -15.716 1.00 52.84 104 THR A N 1
ATOM 807 C CA . THR A 1 104 ? 4.294 -11.303 -14.608 1.00 52.84 104 THR A CA 1
ATOM 808 C C . THR A 1 104 ? 3.814 -10.749 -13.274 1.00 52.84 104 THR A C 1
ATOM 810 O O . THR A 1 104 ? 3.691 -9.539 -13.073 1.00 52.84 104 THR A O 1
ATOM 813 N N . VAL A 1 105 ? 3.587 -11.662 -12.333 1.00 53.03 105 VAL A N 1
ATOM 814 C CA . VAL A 1 105 ? 3.403 -11.352 -10.915 1.00 53.03 105 VAL A CA 1
ATOM 815 C C . VAL A 1 105 ? 4.786 -11.376 -10.272 1.00 53.03 105 VAL A C 1
ATOM 817 O O . VAL A 1 105 ? 5.464 -12.396 -10.325 1.00 53.03 105 VAL A O 1
ATOM 820 N N . TRP A 1 106 ? 5.223 -10.254 -9.703 1.00 50.56 106 TRP A N 1
ATOM 821 C CA . TRP A 1 106 ? 6.487 -10.185 -8.965 1.00 50.56 106 TRP A CA 1
ATOM 822 C C . TRP A 1 106 ? 6.230 -10.439 -7.485 1.00 50.56 106 TRP A C 1
ATOM 824 O O . TRP A 1 106 ? 5.393 -9.762 -6.879 1.00 50.56 106 TRP A O 1
ATOM 834 N N . SER A 1 107 ? 6.970 -11.370 -6.886 1.00 50.41 107 SER A N 1
ATOM 835 C CA . SER A 1 107 ? 6.994 -11.503 -5.434 1.00 50.41 107 SER A CA 1
ATOM 836 C C . SER A 1 107 ? 7.896 -10.433 -4.810 1.00 50.41 107 SER A C 1
ATOM 838 O O . SER A 1 107 ? 8.769 -9.849 -5.457 1.00 50.41 107 SER A O 1
ATOM 840 N N . VAL A 1 108 ? 7.704 -10.185 -3.512 1.00 50.44 108 VAL A N 1
ATOM 841 C CA . VAL A 1 108 ? 8.593 -9.339 -2.695 1.00 50.44 108 VAL A CA 1
ATOM 842 C C . VAL A 1 108 ? 10.055 -9.754 -2.845 1.00 50.44 108 VAL A C 1
ATOM 844 O O . VAL A 1 108 ? 10.933 -8.900 -2.928 1.00 50.44 108 VAL A O 1
ATOM 847 N N . TRP A 1 109 ? 10.288 -11.061 -2.924 1.00 50.28 109 TRP A N 1
ATOM 848 C CA . TRP A 1 109 ? 11.613 -11.647 -2.983 1.00 50.28 109 TRP A CA 1
ATOM 849 C C . TRP A 1 109 ? 12.313 -11.395 -4.319 1.00 50.28 109 TRP A C 1
ATOM 851 O O . TRP A 1 109 ? 13.500 -11.074 -4.327 1.00 50.28 109 TRP A O 1
ATOM 861 N N . ASP A 1 110 ? 11.587 -11.450 -5.438 1.00 54.53 110 ASP A N 1
ATOM 862 C CA . ASP A 1 110 ? 12.150 -11.229 -6.780 1.00 54.53 110 ASP A CA 1
ATOM 863 C C . ASP A 1 110 ? 12.711 -9.806 -6.931 1.00 54.53 110 ASP A C 1
ATOM 865 O O . ASP A 1 110 ? 13.752 -9.597 -7.551 1.00 54.53 110 ASP A O 1
ATOM 869 N N . MET A 1 111 ? 12.059 -8.825 -6.293 1.00 51.88 111 MET A N 1
ATOM 870 C CA . MET A 1 111 ? 12.499 -7.425 -6.279 1.00 51.88 111 MET A CA 1
ATOM 871 C C . MET A 1 111 ? 13.711 -7.186 -5.372 1.00 51.88 111 MET A C 1
ATOM 873 O O . MET A 1 111 ? 14.575 -6.383 -5.715 1.00 51.88 111 MET A O 1
ATOM 877 N N . SER A 1 112 ? 13.766 -7.848 -4.212 1.00 47.69 112 SER A N 1
ATOM 878 C CA . SER A 1 112 ? 14.841 -7.668 -3.225 1.00 47.69 112 SER A CA 1
ATOM 879 C C . SER A 1 112 ? 16.116 -8.426 -3.581 1.00 47.69 112 SER A C 1
ATOM 881 O O . SER A 1 112 ? 17.211 -7.940 -3.322 1.00 47.69 112 SER A O 1
ATOM 883 N N . SER A 1 113 ? 15.979 -9.615 -4.168 1.00 46.06 113 SER A N 1
ATOM 884 C CA . SER A 1 113 ? 17.115 -10.450 -4.580 1.00 46.06 113 SER A CA 1
ATOM 885 C C . SER A 1 113 ? 17.683 -10.054 -5.940 1.00 46.06 113 SER A C 1
ATOM 887 O O . SER A 1 113 ? 18.752 -10.528 -6.321 1.00 46.06 113 SER A O 1
ATOM 889 N N . GLY A 1 114 ? 16.955 -9.211 -6.677 1.00 43.00 114 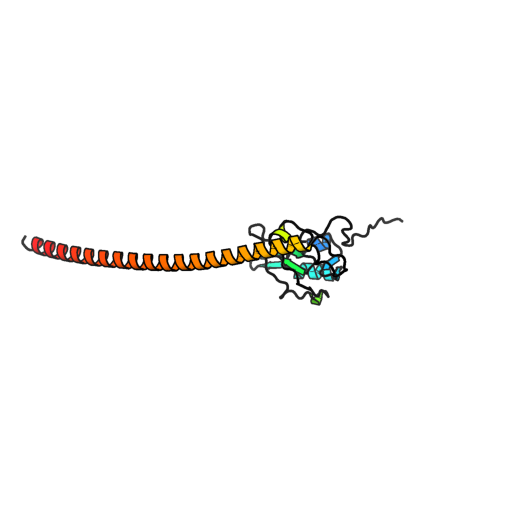GLY A N 1
ATOM 890 C CA . GLY A 1 114 ? 17.243 -8.932 -8.066 1.00 43.00 114 GLY A CA 1
ATOM 891 C C . GLY A 1 114 ? 17.342 -10.226 -8.872 1.00 43.00 114 GLY A C 1
ATOM 892 O O . GLY A 1 114 ? 18.321 -10.429 -9.575 1.00 43.00 114 GLY A O 1
ATOM 893 N N . ALA A 1 115 ? 16.422 -11.173 -8.701 1.00 36.16 115 ALA A N 1
ATOM 894 C CA . ALA A 1 115 ? 16.506 -12.436 -9.420 1.00 36.16 115 ALA A CA 1
ATOM 895 C C . ALA A 1 115 ? 16.163 -12.223 -10.902 1.00 36.16 115 ALA A C 1
ATOM 897 O O . ALA A 1 115 ? 15.181 -11.566 -11.250 1.00 36.16 115 ALA A O 1
ATOM 898 N N . VAL A 1 116 ? 16.966 -12.816 -11.793 1.00 36.59 116 VAL A N 1
ATOM 899 C CA . VAL A 1 116 ? 16.611 -12.937 -13.211 1.00 36.59 116 VAL A CA 1
ATOM 900 C C . VAL A 1 116 ? 15.308 -13.718 -13.287 1.00 36.59 116 VAL A C 1
ATOM 902 O O . VAL A 1 116 ? 15.283 -14.911 -12.985 1.00 36.59 116 VAL A O 1
ATOM 905 N N . LEU A 1 117 ? 14.236 -13.048 -13.705 1.00 38.12 117 LEU A N 1
ATOM 906 C CA . LEU A 1 117 ? 13.030 -13.735 -14.132 1.00 38.12 117 LEU A CA 1
ATOM 907 C C . LEU A 1 117 ? 13.424 -14.669 -15.271 1.00 38.12 117 LEU A C 1
ATOM 909 O O . LEU A 1 117 ? 13.772 -14.227 -16.368 1.00 38.12 117 LEU A O 1
ATOM 913 N N . VAL A 1 118 ? 13.373 -15.967 -14.991 1.00 34.72 118 VAL A N 1
ATOM 914 C CA . VAL A 1 118 ? 13.264 -16.983 -16.027 1.00 34.72 118 VAL A CA 1
ATOM 915 C C . VAL A 1 118 ? 12.032 -16.580 -16.827 1.00 34.72 118 VAL A C 1
ATOM 917 O O . VAL A 1 118 ? 10.916 -16.594 -16.302 1.00 34.72 118 VAL A O 1
ATOM 920 N N . ALA A 1 119 ? 12.239 -16.116 -18.062 1.00 35.12 119 ALA A N 1
ATOM 921 C CA . ALA A 1 119 ? 11.136 -15.954 -18.993 1.00 35.12 119 ALA A CA 1
ATOM 922 C C . ALA A 1 119 ? 10.360 -17.280 -18.986 1.00 35.12 119 ALA A C 1
ATOM 924 O O . ALA A 1 119 ? 11.013 -18.330 -18.990 1.00 35.12 119 ALA A O 1
ATOM 925 N N . PRO A 1 120 ? 9.013 -17.278 -18.944 1.00 34.38 120 PRO A N 1
ATOM 926 C CA . PRO A 1 120 ? 8.293 -18.511 -19.228 1.00 34.38 120 PRO A CA 1
ATOM 927 C C . PRO A 1 120 ? 8.873 -19.039 -20.544 1.00 34.38 120 PRO A C 1
ATOM 929 O O . PRO A 1 120 ? 9.029 -18.230 -21.468 1.00 34.38 120 PRO A O 1
ATOM 932 N N . PRO A 1 121 ? 9.318 -20.308 -20.593 1.00 34.28 121 PRO A N 1
ATOM 933 C CA . PRO A 1 121 ? 10.012 -20.812 -21.761 1.00 34.28 121 PRO A CA 1
ATOM 934 C C . PRO A 1 121 ? 9.149 -20.494 -22.975 1.00 34.28 121 PRO A C 1
ATOM 936 O O . PRO A 1 121 ? 7.949 -20.785 -22.988 1.00 34.28 121 PRO A O 1
ATOM 939 N N . ALA A 1 122 ? 9.754 -19.828 -23.960 1.00 41.66 122 ALA A N 1
ATOM 940 C CA . ALA A 1 122 ? 9.187 -19.816 -25.291 1.00 41.66 122 ALA A CA 1
ATOM 941 C C . ALA A 1 122 ? 8.909 -21.287 -25.648 1.00 41.66 122 ALA A C 1
ATOM 943 O O . ALA A 1 122 ? 9.658 -22.178 -25.232 1.00 41.66 122 ALA A O 1
ATOM 944 N N . ASN A 1 123 ? 7.751 -21.546 -26.256 1.00 43.47 123 ASN A N 1
ATOM 945 C CA . ASN A 1 123 ? 7.273 -22.883 -26.608 1.00 43.47 123 ASN A CA 1
ATOM 946 C C . ASN A 1 123 ? 8.167 -23.501 -27.701 1.00 43.47 123 ASN A C 1
ATOM 948 O O . ASN A 1 123 ? 7.728 -23.764 -28.818 1.00 43.47 123 ASN A O 1
ATOM 952 N N . ASP A 1 124 ? 9.419 -23.768 -27.360 1.00 38.41 124 ASP A N 1
ATOM 953 C CA . ASP A 1 124 ? 10.460 -24.269 -28.238 1.00 38.41 124 ASP A CA 1
ATOM 954 C C . ASP A 1 124 ? 10.692 -25.733 -27.856 1.00 38.41 124 ASP A C 1
ATOM 956 O O . ASP A 1 124 ? 11.780 -26.120 -27.443 1.00 38.41 124 ASP A O 1
ATOM 960 N N . GLY A 1 125 ? 9.617 -26.530 -27.881 1.00 43.09 125 GLY A N 1
ATOM 961 C CA . GLY A 1 125 ? 9.613 -27.987 -28.089 1.00 43.09 125 GLY A CA 1
ATOM 962 C C . GLY A 1 125 ? 10.580 -28.897 -27.316 1.00 43.09 125 GLY A C 1
ATOM 963 O O . GLY A 1 125 ? 10.683 -30.063 -27.677 1.00 43.09 125 GLY A O 1
ATOM 964 N N . THR A 1 126 ? 11.274 -28.438 -26.275 1.00 44.56 126 THR A N 1
ATOM 965 C CA . THR A 1 126 ? 12.352 -29.203 -25.629 1.00 44.56 126 THR A CA 1
ATOM 966 C C . THR A 1 126 ? 12.198 -29.135 -24.113 1.00 44.56 126 THR A C 1
ATOM 968 O O . THR A 1 126 ? 12.972 -28.516 -23.387 1.00 44.56 126 THR A O 1
ATOM 971 N N . ALA A 1 127 ? 11.118 -29.748 -23.629 1.00 45.25 127 ALA A N 1
ATOM 972 C CA . ALA A 1 127 ? 10.828 -29.890 -22.211 1.00 45.25 127 ALA A CA 1
ATOM 973 C C . ALA A 1 127 ? 11.422 -31.199 -21.674 1.00 45.25 127 ALA A C 1
ATOM 975 O O . ALA A 1 127 ? 10.890 -32.278 -21.917 1.00 45.25 127 ALA A O 1
ATOM 976 N N . ALA A 1 128 ? 12.487 -31.094 -20.881 1.00 41.81 128 ALA A N 1
ATOM 977 C CA . ALA A 1 128 ? 12.858 -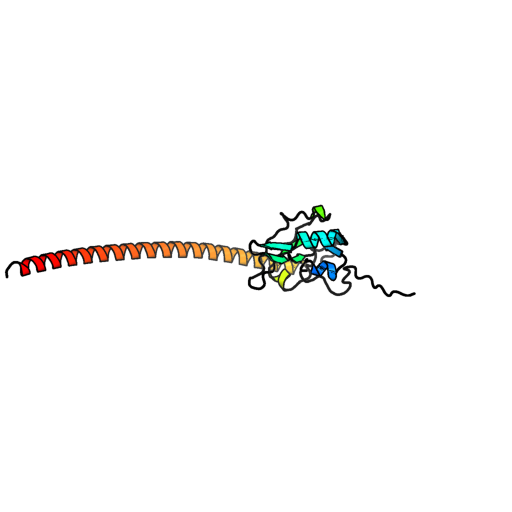32.119 -19.911 1.00 41.81 128 ALA A CA 1
ATOM 978 C C . ALA A 1 128 ? 13.508 -31.435 -18.696 1.00 41.81 128 ALA A C 1
ATOM 980 O O . ALA A 1 128 ? 14.666 -31.036 -18.749 1.00 41.81 128 ALA A O 1
ATOM 981 N N . GLY A 1 129 ? 12.745 -31.244 -17.612 1.00 45.69 129 GLY A N 1
ATOM 982 C CA . GLY A 1 129 ? 13.307 -30.927 -16.286 1.00 45.69 129 GLY A CA 1
ATOM 983 C C . GLY A 1 129 ? 12.731 -29.725 -15.523 1.00 45.69 129 GLY A C 1
ATOM 984 O O . GLY A 1 129 ? 13.069 -29.546 -14.357 1.00 45.69 129 GLY A O 1
ATOM 985 N N . GLY A 1 130 ? 11.865 -28.899 -16.123 1.00 40.06 130 GLY A N 1
ATOM 986 C CA . GLY A 1 130 ? 11.310 -27.705 -15.455 1.00 40.06 130 GLY A CA 1
ATOM 987 C C . GLY A 1 130 ? 9.942 -27.888 -14.781 1.00 40.06 130 GLY A C 1
ATOM 988 O O . GLY A 1 130 ? 9.662 -27.229 -13.785 1.00 40.06 130 GLY A O 1
ATOM 989 N N . GLY A 1 131 ? 9.087 -28.777 -15.299 1.00 45.00 131 GLY A N 1
ATOM 990 C CA . GLY A 1 131 ? 7.663 -28.844 -14.927 1.00 45.00 131 GLY A CA 1
ATOM 991 C C . GLY A 1 131 ? 7.377 -29.266 -13.481 1.00 45.00 131 GLY A C 1
ATOM 992 O O . GLY A 1 131 ? 6.446 -28.753 -12.866 1.00 45.00 131 GLY A O 1
ATOM 993 N N . GLU A 1 132 ? 8.207 -30.135 -12.906 1.00 49.53 132 GLU A N 1
ATOM 994 C CA . GLU A 1 132 ? 7.976 -30.693 -11.564 1.00 49.53 132 GLU A CA 1
ATOM 995 C C . GLU A 1 132 ? 8.230 -29.677 -10.442 1.00 49.53 132 GLU A C 1
ATOM 997 O O . GLU A 1 132 ? 7.522 -29.656 -9.437 1.00 49.53 132 GLU A O 1
ATOM 1002 N N . LYS A 1 133 ? 9.198 -28.765 -10.619 1.00 52.16 133 LYS A N 1
ATOM 1003 C CA . LYS A 1 133 ? 9.454 -27.702 -9.631 1.00 52.16 133 LYS A CA 1
ATOM 1004 C C . LYS A 1 133 ? 8.319 -26.683 -9.583 1.00 52.16 133 LYS A C 1
ATOM 1006 O O . LYS A 1 133 ? 7.986 -26.193 -8.506 1.00 52.16 133 LYS A O 1
ATOM 1011 N N . TYR A 1 134 ? 7.713 -26.381 -10.731 1.00 50.94 134 TYR A N 1
ATOM 1012 C CA . TYR A 1 134 ? 6.571 -25.471 -10.800 1.00 50.94 134 TYR A CA 1
ATOM 1013 C C . TYR A 1 134 ? 5.284 -26.113 -10.265 1.00 50.94 134 TYR A C 1
ATOM 1015 O O . TYR A 1 134 ? 4.506 -25.408 -9.625 1.00 50.94 134 TYR A O 1
ATOM 1023 N N . SER A 1 135 ? 5.069 -27.425 -10.443 1.00 65.50 135 SER A N 1
ATOM 1024 C CA . SER A 1 135 ? 3.894 -28.094 -9.861 1.00 65.50 135 SER A CA 1
ATOM 1025 C C . SER A 1 135 ? 3.974 -28.164 -8.333 1.00 65.50 135 SER A C 1
ATOM 1027 O O . SER A 1 135 ? 3.013 -27.789 -7.663 1.00 65.50 135 SER A O 1
ATOM 1029 N N . ALA A 1 136 ? 5.136 -28.520 -7.774 1.00 66.31 136 ALA A N 1
ATOM 1030 C CA . ALA A 1 136 ? 5.344 -28.574 -6.326 1.00 66.31 136 ALA A CA 1
ATOM 1031 C C . ALA A 1 136 ? 5.199 -27.194 -5.660 1.00 66.31 136 ALA A C 1
ATOM 1033 O O . ALA A 1 136 ? 4.633 -27.074 -4.572 1.00 66.31 136 ALA A O 1
ATOM 1034 N N . LEU A 1 137 ? 5.675 -26.136 -6.326 1.00 64.06 137 LEU A N 1
ATOM 1035 C CA . LEU A 1 137 ? 5.507 -24.765 -5.850 1.00 64.06 137 LEU A CA 1
ATOM 1036 C C . LEU A 1 137 ? 4.035 -24.324 -5.917 1.00 64.06 137 LEU A C 1
ATOM 1038 O O . LEU A 1 137 ? 3.546 -23.673 -5.002 1.00 64.06 137 LEU A O 1
ATOM 1042 N N . ASN A 1 138 ? 3.303 -24.696 -6.968 1.00 66.88 138 ASN A N 1
ATOM 1043 C CA . ASN A 1 138 ? 1.887 -24.356 -7.093 1.00 66.88 138 ASN A CA 1
ATOM 1044 C C . ASN A 1 138 ? 1.024 -25.064 -6.030 1.00 66.88 138 ASN A C 1
ATOM 1046 O O . ASN A 1 138 ? 0.119 -24.460 -5.456 1.00 66.88 138 ASN A O 1
ATOM 1050 N N . GLU A 1 139 ? 1.334 -26.324 -5.713 1.00 74.19 139 GLU A N 1
ATOM 1051 C CA . GLU A 1 139 ? 0.666 -27.058 -4.634 1.00 74.19 139 GLU A CA 1
ATOM 1052 C C . GLU A 1 139 ? 0.972 -26.482 -3.248 1.00 74.19 139 GLU A C 1
ATOM 1054 O O . GLU A 1 139 ? 0.068 -26.379 -2.416 1.00 74.19 139 GLU A O 1
ATOM 1059 N N . SER A 1 140 ? 2.217 -26.069 -2.989 1.00 72.00 140 SER A N 1
ATOM 1060 C CA . SER A 1 140 ? 2.569 -25.444 -1.710 1.00 72.00 140 SER A CA 1
ATOM 1061 C C . SER A 1 140 ? 1.889 -24.085 -1.539 1.00 72.00 140 SER A C 1
ATOM 1063 O O . SER A 1 140 ? 1.346 -23.810 -0.471 1.00 72.00 140 SER A O 1
ATOM 1065 N N . TRP A 1 141 ? 1.806 -23.278 -2.601 1.00 64.19 141 TRP A N 1
ATOM 1066 C CA . TRP A 1 141 ? 1.040 -22.030 -2.592 1.00 64.19 141 TRP A CA 1
ATOM 1067 C C . TRP A 1 141 ? -0.443 -22.256 -2.331 1.00 64.19 141 TRP A C 1
ATOM 1069 O O . TRP A 1 141 ? -1.035 -21.517 -1.546 1.00 64.19 141 TRP A O 1
ATOM 1079 N N . LYS A 1 142 ? -1.041 -23.288 -2.934 1.00 81.06 142 LYS A N 1
ATOM 1080 C CA . LYS A 1 142 ? -2.444 -23.628 -2.688 1.00 81.06 142 LYS A CA 1
ATOM 1081 C C . LYS A 1 142 ? -2.691 -23.957 -1.212 1.00 81.06 142 LYS A C 1
ATOM 1083 O O . LYS A 1 142 ? -3.618 -23.408 -0.626 1.00 81.06 142 LYS A O 1
ATOM 1088 N N . LYS A 1 143 ? -1.812 -24.751 -0.587 1.00 85.06 143 LYS A N 1
ATOM 1089 C CA . LYS A 1 143 ? -1.888 -25.052 0.855 1.00 85.06 143 LYS A CA 1
ATOM 1090 C C . LYS A 1 143 ? -1.760 -23.799 1.720 1.00 85.06 143 LYS A C 1
ATOM 1092 O O . LYS A 1 143 ? -2.538 -23.624 2.648 1.00 85.06 143 LYS A O 1
ATOM 1097 N N . VAL A 1 144 ? -0.829 -22.903 1.390 1.00 80.12 144 VAL A N 1
ATOM 1098 C CA . VAL A 1 144 ? -0.649 -21.638 2.125 1.00 80.12 144 VAL A CA 1
ATOM 1099 C C . VAL A 1 144 ? -1.882 -20.737 2.005 1.00 80.12 144 VAL A C 1
ATOM 1101 O O . VAL A 1 144 ? -2.259 -20.079 2.972 1.00 80.12 144 VAL A O 1
ATOM 1104 N N . VAL A 1 145 ? -2.527 -20.697 0.836 1.00 79.50 145 VAL A N 1
ATOM 1105 C CA . VAL A 1 145 ? -3.771 -19.938 0.641 1.00 79.50 145 VAL A CA 1
ATOM 1106 C C . VAL A 1 145 ? -4.909 -20.536 1.470 1.00 79.50 145 VAL A C 1
ATOM 1108 O O . VAL A 1 145 ? -5.578 -19.788 2.179 1.00 79.50 145 VAL A O 1
ATOM 1111 N N . GLU A 1 146 ? -5.073 -21.860 1.453 1.00 87.50 146 GLU A N 1
ATOM 1112 C CA . GLU A 1 146 ? -6.082 -22.563 2.257 1.00 87.50 146 GLU A CA 1
ATOM 1113 C C . GLU A 1 146 ? -5.853 -22.375 3.769 1.00 87.50 146 GLU A C 1
ATOM 1115 O O . GLU A 1 146 ? 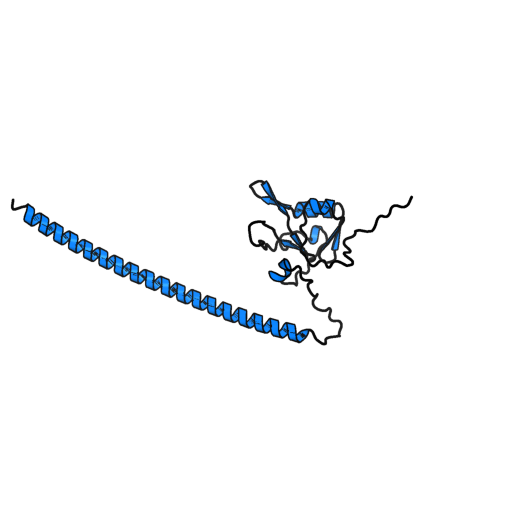-6.796 -22.126 4.519 1.00 87.50 146 GLU A O 1
ATOM 1120 N N . GLU A 1 147 ? -4.605 -22.444 4.244 1.00 87.50 147 GLU A N 1
ATOM 1121 C CA . GLU A 1 147 ? -4.270 -22.175 5.649 1.00 87.50 147 GLU A CA 1
ATOM 1122 C C . GLU A 1 147 ? -4.547 -20.722 6.033 1.00 87.50 147 GLU A C 1
ATOM 1124 O O . GLU A 1 147 ? -5.105 -20.454 7.097 1.00 87.50 147 GLU A O 1
ATOM 1129 N N . LYS A 1 148 ? -4.205 -19.772 5.159 1.00 80.69 148 LYS A N 1
ATOM 1130 C CA . LYS A 1 148 ? -4.482 -18.354 5.393 1.00 80.69 148 LYS A CA 1
ATOM 1131 C C . LYS A 1 148 ? -5.981 -18.084 5.507 1.00 80.69 148 LYS A C 1
ATOM 1133 O O . LYS A 1 148 ? -6.378 -17.274 6.342 1.00 80.69 148 LYS A O 1
ATOM 1138 N N . GLU A 1 149 ? -6.795 -18.733 4.682 1.00 87.69 149 GLU A N 1
ATOM 1139 C CA . GLU A 1 149 ? -8.252 -18.600 4.721 1.00 87.69 149 GLU A CA 1
ATOM 1140 C C . GLU A 1 149 ? -8.815 -19.119 6.052 1.00 87.69 149 GLU A C 1
ATOM 1142 O O . GLU A 1 149 ? -9.503 -18.371 6.746 1.00 87.69 149 GLU A O 1
ATOM 1147 N N . LYS A 1 150 ? -8.379 -20.303 6.506 1.00 91.81 150 LYS A N 1
ATOM 1148 C CA . LYS A 1 150 ? -8.739 -20.839 7.834 1.00 91.81 150 LYS A CA 1
ATOM 1149 C C . LYS A 1 150 ? -8.337 -19.911 8.980 1.00 91.81 150 LYS A C 1
ATOM 1151 O O . LYS A 1 150 ? -9.111 -19.699 9.909 1.00 91.81 150 LYS A O 1
ATOM 1156 N N . VAL A 1 151 ? -7.141 -19.323 8.916 1.00 89.38 151 VAL A N 1
ATOM 1157 C CA . VAL A 1 151 ? -6.670 -18.363 9.929 1.00 89.38 151 VAL A CA 1
ATOM 1158 C C . VAL A 1 151 ? -7.527 -17.093 9.935 1.00 89.38 151 VAL A C 1
ATOM 1160 O O . VAL A 1 151 ? -7.760 -16.518 10.999 1.00 89.38 151 VAL A O 1
ATOM 1163 N N . MET A 1 152 ? -8.018 -16.639 8.778 1.00 81.62 152 MET A N 1
ATOM 1164 C CA . MET A 1 152 ? -8.928 -15.491 8.723 1.00 81.62 152 MET A CA 1
ATOM 1165 C C . MET A 1 152 ? -10.294 -15.810 9.333 1.00 81.62 152 MET A C 1
ATOM 1167 O O . MET A 1 152 ? -10.798 -15.004 10.114 1.00 81.62 152 MET A O 1
ATOM 1171 N N . GLU A 1 153 ? -10.854 -16.983 9.037 1.00 91.81 153 GLU A N 1
ATOM 1172 C CA . GLU A 1 153 ? -12.115 -17.441 9.633 1.00 91.81 153 GLU A CA 1
ATOM 1173 C C . GLU A 1 153 ? -11.998 -17.584 11.157 1.00 91.81 153 GLU A C 1
ATOM 1175 O O . GLU A 1 153 ? -12.852 -17.104 11.908 1.00 91.81 153 GLU A O 1
ATOM 1180 N N . GLU A 1 154 ? -10.904 -18.178 11.642 1.00 91.94 154 GLU A N 1
ATOM 1181 C CA . GLU A 1 154 ? -10.654 -18.312 13.075 1.00 91.94 154 GLU A CA 1
ATOM 1182 C C . GLU A 1 154 ? -10.475 -16.950 13.752 1.00 91.94 154 GLU A C 1
ATOM 1184 O O . GLU A 1 154 ? -11.041 -16.710 14.822 1.00 91.94 154 GLU A O 1
ATOM 1189 N N . LYS A 1 155 ? -9.760 -16.019 13.111 1.00 87.12 155 LYS A N 1
ATOM 1190 C CA . LYS A 1 155 ? -9.622 -14.644 13.603 1.00 87.12 155 LYS A CA 1
ATOM 1191 C C . LYS A 1 155 ? -10.978 -13.947 13.725 1.00 87.12 155 LYS A C 1
ATOM 1193 O O . LYS A 1 155 ? -11.204 -13.238 14.706 1.00 87.12 155 LYS A O 1
ATOM 1198 N N . GLU A 1 156 ? -11.873 -14.126 12.757 1.00 91.12 156 GLU A N 1
ATOM 1199 C CA . GLU A 1 156 ? -13.213 -13.536 12.806 1.00 91.12 156 GLU A CA 1
ATOM 1200 C C . GLU A 1 156 ? -14.058 -14.145 13.933 1.00 91.12 156 GLU A C 1
ATOM 1202 O O . GLU A 1 156 ? -14.730 -13.418 14.668 1.00 91.12 156 GLU A O 1
ATOM 1207 N N . ARG A 1 157 ? -13.968 -15.465 14.135 1.00 94.19 157 ARG A N 1
ATOM 1208 C CA . ARG A 1 157 ? -14.621 -16.151 15.258 1.00 94.19 157 ARG A CA 1
ATOM 1209 C C . ARG A 1 157 ? -14.137 -15.613 16.608 1.00 94.19 157 ARG A C 1
ATOM 1211 O O . ARG A 1 157 ? -14.961 -15.269 17.451 1.00 94.19 157 ARG A O 1
ATOM 1218 N N . VAL A 1 158 ? -12.822 -15.487 16.790 1.00 92.25 158 VAL A N 1
ATOM 1219 C CA . VAL A 1 158 ? -12.218 -14.963 18.029 1.00 92.25 158 VAL A CA 1
ATOM 1220 C C . VAL A 1 158 ? -12.611 -13.503 18.273 1.00 92.25 158 VAL A C 1
ATOM 1222 O O . VAL A 1 158 ? -12.856 -13.113 19.412 1.00 92.25 158 VAL A O 1
ATOM 1225 N N . MET A 1 159 ? -12.715 -12.685 17.220 1.00 88.19 159 MET A N 1
ATOM 1226 C CA . MET A 1 159 ? -13.198 -11.303 17.332 1.00 88.19 159 MET A CA 1
ATOM 1227 C C . MET A 1 159 ? -14.641 -11.240 17.849 1.00 88.19 159 MET A C 1
ATOM 1229 O O . MET A 1 159 ? -14.904 -10.490 18.786 1.00 88.19 159 MET A O 1
ATOM 1233 N N . LYS A 1 160 ? -15.546 -12.060 17.298 1.00 93.81 160 LYS A N 1
ATOM 1234 C CA . LYS A 1 160 ? -16.952 -12.128 17.742 1.00 93.81 160 LYS A CA 1
ATOM 1235 C C . LYS A 1 160 ? -17.079 -12.612 19.187 1.00 93.81 160 LYS A C 1
ATOM 1237 O O . LYS A 1 160 ? -17.876 -12.081 19.953 1.00 93.81 160 LYS A O 1
ATOM 1242 N N . GLU A 1 161 ? -16.280 -13.601 19.582 1.00 94.12 161 GLU A N 1
ATOM 1243 C CA . GLU A 1 161 ? -16.274 -14.094 20.963 1.00 94.12 161 GLU A CA 1
ATOM 1244 C C . GLU A 1 161 ? -15.749 -13.037 21.943 1.00 94.12 161 GLU A C 1
ATOM 1246 O O . GLU A 1 161 ? -16.342 -12.812 22.998 1.00 94.12 161 GLU A O 1
ATOM 1251 N N . LYS A 1 162 ? -14.683 -12.319 21.568 1.00 91.62 162 LYS A N 1
ATOM 1252 C CA . LYS A 1 162 ? -14.147 -11.206 22.358 1.00 91.62 162 LYS A CA 1
ATOM 1253 C C . LYS A 1 162 ? -15.177 -10.091 22.550 1.00 91.62 162 LYS A C 1
ATOM 1255 O O . LYS A 1 162 ? -15.272 -9.540 23.647 1.00 91.62 162 LYS A O 1
ATOM 1260 N N . GLU A 1 163 ? -15.920 -9.743 21.504 1.00 93.88 163 GLU A N 1
ATOM 1261 C CA . GLU A 1 163 ? -16.988 -8.740 21.567 1.00 93.88 163 GLU A CA 1
ATOM 1262 C C . GLU A 1 163 ? -18.077 -9.164 22.560 1.00 93.88 163 GLU A C 1
ATOM 1264 O O . GLU A 1 163 ? -18.349 -8.429 23.508 1.00 93.88 163 GLU A O 1
ATOM 1269 N N . LYS A 1 164 ? -18.562 -10.407 22.462 1.00 94.50 164 LYS A N 1
ATOM 1270 C CA . LYS A 1 164 ? -19.552 -10.959 23.398 1.00 94.50 164 LYS A CA 1
ATOM 1271 C C . LYS A 1 164 ? -19.077 -10.932 24.857 1.00 94.50 164 LYS A C 1
ATOM 1273 O O . LYS A 1 164 ? -19.815 -10.514 25.745 1.00 94.50 164 LYS A O 1
ATOM 1278 N N . VAL A 1 165 ? -17.832 -11.335 25.120 1.00 93.25 165 VAL A N 1
ATOM 1279 C CA . VAL A 1 165 ? -17.252 -11.284 26.478 1.00 93.25 165 VAL A CA 1
ATOM 1280 C C . VAL A 1 165 ? -17.161 -9.844 26.995 1.00 93.25 165 VAL A C 1
ATOM 1282 O O . VAL A 1 165 ? -17.327 -9.596 28.191 1.00 93.25 165 VAL A O 1
ATOM 1285 N N . THR A 1 166 ? -16.903 -8.881 26.108 1.00 92.00 166 THR A N 1
ATOM 1286 C CA . THR A 1 166 ? -16.841 -7.460 26.472 1.00 92.00 166 THR A CA 1
ATOM 1287 C C . THR A 1 166 ? -18.227 -6.941 26.859 1.00 92.00 166 THR A C 1
ATOM 1289 O O . THR A 1 166 ? -18.360 -6.332 27.919 1.00 92.00 166 THR A O 1
ATOM 1292 N N . GLU A 1 167 ? -19.263 -7.274 26.086 1.00 94.50 167 GLU A N 1
ATOM 1293 C CA . GLU A 1 167 ? -20.658 -6.924 26.395 1.00 94.50 167 GLU A CA 1
ATOM 1294 C C . GLU A 1 167 ? -21.138 -7.540 27.721 1.00 94.50 167 GLU A C 1
ATOM 1296 O O . GLU A 1 167 ? -21.745 -6.860 28.552 1.00 94.50 167 GLU A O 1
ATOM 1301 N N . GLU A 1 168 ? -20.831 -8.819 27.970 1.00 94.75 168 GLU A N 1
ATOM 1302 C CA . GLU A 1 168 ? -21.174 -9.492 29.230 1.00 94.75 168 GLU A CA 1
ATOM 1303 C C . GLU A 1 168 ? -20.487 -8.826 30.431 1.00 94.75 168 GLU A C 1
ATOM 1305 O O . GLU A 1 168 ? -21.115 -8.598 31.472 1.00 94.75 168 GLU A O 1
ATOM 1310 N N . LYS A 1 169 ? -19.211 -8.452 30.280 1.00 93.44 169 LYS A N 1
ATOM 1311 C CA . LYS A 1 169 ? -18.452 -7.754 31.322 1.00 93.44 169 LYS A CA 1
ATOM 1312 C C . LYS A 1 169 ? -19.025 -6.365 31.613 1.00 93.44 169 LYS A C 1
ATOM 1314 O O . LYS A 1 169 ? -19.137 -5.993 32.781 1.00 93.44 169 LYS A O 1
ATOM 1319 N N . GLU A 1 170 ? -19.402 -5.609 30.586 1.00 93.88 170 GLU A N 1
ATOM 1320 C CA . GLU A 1 170 ? -20.042 -4.298 30.748 1.00 93.88 170 GLU A CA 1
ATOM 1321 C C . GLU A 1 170 ? -21.414 -4.413 31.423 1.00 93.88 170 GLU A C 1
ATOM 1323 O O . GLU A 1 170 ? -21.726 -3.638 32.330 1.00 93.88 170 GLU A O 1
ATOM 1328 N N . SER A 1 171 ? -22.205 -5.427 31.059 1.00 95.25 171 SER A N 1
ATOM 1329 C CA . SER A 1 171 ? -23.494 -5.714 31.700 1.00 95.25 171 SER A CA 1
ATOM 1330 C C . SER A 1 171 ? -23.341 -6.010 33.197 1.00 95.25 171 SER A C 1
ATOM 1332 O O . SER A 1 171 ? -24.085 -5.471 34.022 1.00 95.25 171 SER A O 1
ATOM 1334 N N . LEU A 1 172 ? -22.350 -6.828 33.569 1.00 95.19 172 LEU A N 1
ATOM 1335 C CA . LEU A 1 172 ? -22.054 -7.146 34.968 1.00 95.19 172 LEU A CA 1
ATOM 1336 C C . LEU A 1 172 ? -21.579 -5.919 35.755 1.00 95.19 172 LEU A C 1
ATOM 1338 O O . LEU A 1 172 ? -22.049 -5.693 36.871 1.00 95.19 172 LEU A O 1
ATOM 1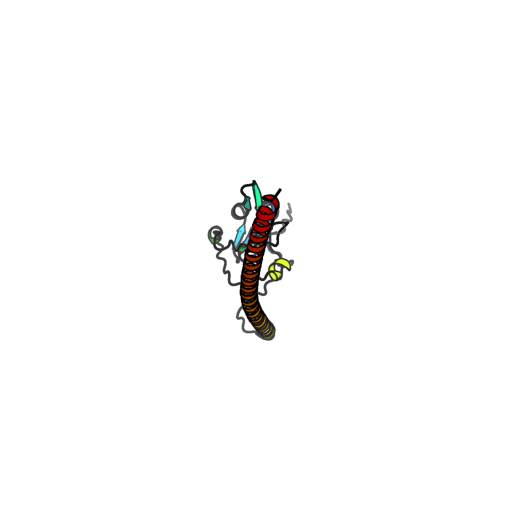342 N N . LEU A 1 173 ? -20.695 -5.104 35.171 1.00 94.38 173 LEU A N 1
ATOM 1343 C CA . LEU A 1 173 ? -20.227 -3.862 35.793 1.00 94.38 173 LEU A CA 1
ATOM 1344 C C . LEU A 1 173 ? -21.381 -2.894 36.056 1.00 94.38 173 LEU A C 1
ATOM 1346 O O . LEU A 1 173 ? -21.471 -2.332 37.145 1.00 94.38 173 LEU A O 1
ATOM 1350 N N . ARG A 1 174 ? -22.296 -2.744 35.093 1.00 95.88 174 ARG A N 1
ATOM 1351 C CA . ARG A 1 174 ? -23.472 -1.883 35.242 1.00 95.88 174 ARG A CA 1
ATOM 1352 C C . ARG A 1 174 ? -24.389 -2.351 36.371 1.00 95.88 174 ARG A C 1
ATOM 1354 O O . ARG A 1 174 ? -24.769 -1.541 37.210 1.00 95.88 174 ARG A O 1
ATOM 1361 N N . LYS A 1 175 ? -24.683 -3.654 36.447 1.00 96.38 175 LYS A N 1
ATOM 1362 C CA . LYS A 1 175 ? -25.484 -4.226 37.545 1.00 96.38 175 LYS A CA 1
ATOM 1363 C C . LYS A 1 175 ? -24.831 -4.001 38.909 1.00 96.38 175 LYS A C 1
ATOM 1365 O O . LYS A 1 175 ? -25.512 -3.613 39.852 1.00 96.38 175 LYS A O 1
ATOM 1370 N N . SER A 1 176 ? -23.514 -4.199 39.003 1.00 95.50 176 SER A N 1
ATOM 1371 C CA . SER A 1 176 ? -22.774 -3.963 40.247 1.00 95.50 176 SER A CA 1
ATOM 1372 C C . SER A 1 176 ? -22.786 -2.489 40.661 1.00 95.50 176 SER A C 1
ATOM 1374 O O . SER A 1 176 ? -22.850 -2.204 41.855 1.00 95.50 176 SER A O 1
ATOM 1376 N N . LEU A 1 177 ? -22.722 -1.558 39.704 1.00 96.19 177 LEU A N 1
ATOM 1377 C CA . LEU A 1 177 ? -22.810 -0.124 39.977 1.00 96.19 177 LEU A CA 1
ATOM 1378 C C . LEU A 1 177 ? -24.193 0.244 40.532 1.00 96.19 177 LEU A C 1
ATOM 1380 O O . LEU A 1 177 ? -24.278 0.888 41.572 1.00 96.19 177 LEU A O 1
ATOM 1384 N N . GLU A 1 178 ? -25.264 -0.227 39.887 1.00 96.88 178 GLU A N 1
ATOM 1385 C CA . GLU A 1 178 ? -26.648 0.016 40.319 1.00 96.88 178 GLU A CA 1
ATOM 1386 C C . GLU A 1 178 ? -26.924 -0.542 41.728 1.00 96.88 178 GLU A C 1
ATOM 1388 O O . GLU A 1 178 ? -27.641 0.072 42.519 1.00 96.88 178 GLU A O 1
ATOM 1393 N N . GLU A 1 179 ? -26.350 -1.698 42.075 1.00 97.12 179 GLU A N 1
ATOM 1394 C CA . GLU A 1 179 ? -26.448 -2.271 43.422 1.00 97.12 179 GLU A CA 1
ATOM 1395 C C . GLU A 1 179 ? -25.720 -1.408 44.464 1.00 97.12 179 GLU A C 1
ATOM 1397 O O . GLU A 1 179 ? -26.285 -1.091 45.514 1.00 97.12 179 GLU A O 1
ATOM 1402 N N . LYS A 1 180 ? -24.508 -0.936 44.147 1.00 96.88 180 LYS A N 1
ATOM 1403 C CA . LYS A 1 180 ? -23.745 -0.046 45.033 1.00 96.88 180 LYS A CA 1
ATOM 1404 C C . LYS A 1 180 ? -24.405 1.319 45.205 1.00 96.88 180 LYS A C 1
ATOM 1406 O O . LYS A 1 180 ? -24.399 1.858 46.309 1.00 96.88 180 LYS A O 1
ATOM 1411 N N . GLU A 1 181 ? -25.028 1.868 44.166 1.00 96.44 181 GLU A N 1
ATOM 1412 C CA . GLU A 1 181 ? -25.810 3.104 44.273 1.00 96.44 181 GLU A CA 1
ATOM 1413 C C . GLU A 1 181 ? -27.010 2.938 45.213 1.00 96.44 181 GLU A C 1
ATOM 1415 O O . GLU A 1 181 ? -27.252 3.806 46.055 1.00 96.44 181 GLU A O 1
ATOM 1420 N N . LYS A 1 182 ? -27.721 1.804 45.139 1.00 96.50 182 LYS A N 1
ATOM 1421 C CA . LYS A 1 182 ? -28.821 1.489 46.066 1.00 96.50 182 LYS A CA 1
ATOM 1422 C C . LYS A 1 182 ? -28.339 1.368 47.511 1.00 96.50 182 LYS A C 1
ATOM 1424 O O . LYS A 1 182 ? -28.977 1.932 48.398 1.00 96.50 182 LYS A O 1
ATOM 1429 N N . GLU A 1 183 ? -27.212 0.695 47.753 1.00 96.62 183 GLU A N 1
ATOM 1430 C CA . GLU A 1 183 ? -26.594 0.620 49.086 1.00 96.62 183 GLU A CA 1
ATOM 1431 C C . GLU A 1 183 ? -26.237 2.014 49.623 1.00 96.62 183 GLU A C 1
ATOM 1433 O O . GLU A 1 183 ? -26.549 2.336 50.769 1.00 96.62 183 GLU A O 1
ATOM 1438 N N . VAL A 1 184 ? -25.634 2.874 48.794 1.00 97.25 184 VAL A N 1
ATOM 1439 C CA . VAL A 1 184 ? -25.277 4.247 49.184 1.00 97.25 184 VAL A CA 1
ATOM 1440 C C . VAL A 1 184 ? -26.520 5.073 49.518 1.00 97.25 184 VAL A C 1
ATOM 1442 O O . VAL A 1 184 ? -26.506 5.816 50.499 1.00 97.25 184 VAL A O 1
ATOM 1445 N N . ILE A 1 185 ? -27.597 4.955 48.736 1.00 96.56 185 ILE A N 1
ATOM 1446 C CA . ILE A 1 185 ? -28.868 5.639 49.016 1.00 96.56 185 ILE A CA 1
ATOM 1447 C C . ILE A 1 185 ? -29.456 5.155 50.348 1.00 96.56 185 ILE A C 1
ATOM 1449 O O . ILE A 1 185 ? -29.852 5.983 51.171 1.00 96.56 185 ILE A O 1
ATOM 1453 N N . ALA A 1 186 ? -29.467 3.842 50.592 1.00 96.12 186 ALA A N 1
ATOM 1454 C CA . ALA A 1 186 ? -29.963 3.265 51.839 1.00 96.12 186 ALA A CA 1
ATOM 1455 C C . ALA A 1 186 ? -29.146 3.735 53.054 1.00 96.12 186 ALA A C 1
ATOM 1457 O O . ALA A 1 186 ? -29.715 4.179 54.050 1.00 96.12 186 ALA A O 1
ATOM 1458 N N . LEU A 1 187 ? -27.814 3.718 52.954 1.00 95.69 187 LEU A N 1
ATOM 1459 C CA . LEU A 1 187 ? -26.921 4.202 54.008 1.00 95.69 187 LEU A CA 1
ATOM 1460 C C . LEU A 1 187 ? -27.103 5.700 54.273 1.00 95.69 187 LEU A C 1
ATOM 1462 O O . LEU A 1 187 ? -27.152 6.108 55.431 1.00 95.69 187 LEU A O 1
ATOM 1466 N N . LYS A 1 188 ? -27.256 6.521 53.226 1.00 95.38 188 LYS A N 1
ATOM 1467 C CA . LYS A 1 188 ? -27.554 7.953 53.380 1.00 95.38 188 LYS A CA 1
ATOM 1468 C C . LYS A 1 188 ? -28.856 8.177 54.145 1.00 95.38 188 LYS A C 1
ATOM 1470 O O . LYS A 1 188 ? -28.863 8.998 55.054 1.00 95.38 188 LYS A O 1
ATOM 1475 N N . ALA A 1 189 ? -29.916 7.432 53.826 1.00 94.25 189 ALA A N 1
ATOM 1476 C CA . ALA A 1 189 ? -31.192 7.535 54.532 1.00 94.25 189 ALA A CA 1
ATOM 1477 C C . ALA A 1 189 ? -31.051 7.203 56.030 1.00 94.25 189 ALA A C 1
ATOM 1479 O O . ALA A 1 189 ? -31.540 7.960 56.867 1.00 94.25 189 ALA A O 1
ATOM 1480 N N . VAL A 1 190 ? -30.318 6.134 56.368 1.00 95.12 190 VAL A N 1
ATOM 1481 C CA . VAL A 1 190 ? -30.029 5.752 57.764 1.00 95.12 190 VAL A CA 1
ATOM 1482 C C . VAL A 1 190 ? -29.235 6.841 58.492 1.00 95.12 190 VAL A C 1
ATOM 1484 O O . VAL A 1 190 ? -29.571 7.211 59.618 1.00 95.12 190 VAL A O 1
ATOM 1487 N N . VAL A 1 191 ? -28.204 7.398 57.851 1.00 94.00 191 VAL A N 1
ATOM 1488 C CA . VAL A 1 191 ? -27.417 8.497 58.431 1.00 94.00 191 VAL A CA 1
ATOM 1489 C C . VAL A 1 191 ? -28.304 9.712 58.698 1.00 94.00 191 VAL A C 1
ATOM 1491 O O . VAL A 1 191 ? -28.251 10.248 59.799 1.00 94.00 191 VAL A O 1
ATOM 1494 N N . THR A 1 192 ? -29.159 10.103 57.745 1.00 92.31 192 THR A N 1
ATOM 1495 C CA . THR A 1 192 ? -30.084 11.234 57.918 1.00 92.31 192 THR A CA 1
ATOM 1496 C C . THR A 1 192 ? -31.030 11.025 59.101 1.00 92.31 192 THR A C 1
ATOM 1498 O O . THR A 1 192 ? -31.212 11.957 59.883 1.00 92.31 192 THR A O 1
ATOM 1501 N N . THR A 1 193 ? -31.577 9.816 59.280 1.00 92.62 193 THR A N 1
ATOM 1502 C CA . THR A 1 193 ? -32.434 9.508 60.438 1.00 92.62 193 THR A CA 1
ATOM 1503 C C . THR A 1 193 ? -31.689 9.619 61.767 1.00 92.62 193 THR A C 1
ATOM 1505 O O . THR A 1 193 ? -32.213 10.216 62.695 1.00 92.62 193 THR A O 1
ATOM 1508 N N . LEU A 1 194 ? -30.445 9.134 61.850 1.00 91.19 194 LEU A N 1
ATOM 1509 C CA . LEU A 1 194 ? -29.655 9.189 63.087 1.00 91.19 194 LEU A CA 1
ATOM 1510 C C . LEU A 1 194 ? -29.186 10.608 63.438 1.00 91.19 194 LEU A C 1
ATOM 1512 O O . LEU A 1 194 ? -29.023 10.932 64.609 1.00 91.19 194 LEU A O 1
ATOM 1516 N N . SER A 1 195 ? -28.960 11.459 62.435 1.00 87.88 195 SER A N 1
ATOM 1517 C CA . SER A 1 195 ? -28.551 12.854 62.643 1.00 87.88 195 SER A CA 1
ATOM 1518 C C . SER A 1 195 ? -29.696 13.804 63.014 1.00 87.88 195 SER A C 1
ATOM 1520 O O . SER A 1 195 ? -29.420 14.920 63.435 1.00 87.88 195 SER A O 1
ATOM 1522 N N . GLY A 1 196 ? -30.958 13.398 62.831 1.00 76.56 196 GLY A N 1
ATOM 1523 C CA . GLY A 1 196 ? -32.133 14.218 63.155 1.00 76.56 196 GLY A CA 1
ATOM 1524 C C . GLY A 1 196 ? -32.583 14.149 64.621 1.00 76.56 196 GLY A C 1
ATOM 1525 O O . GLY A 1 196 ? -33.405 14.965 65.024 1.00 76.56 196 GLY A O 1
ATOM 1526 N N . ASP A 1 197 ? -32.038 13.209 65.399 1.00 53.06 197 ASP A N 1
ATOM 1527 C CA . ASP A 1 197 ? -32.382 12.964 66.809 1.00 53.06 197 ASP A CA 1
ATOM 1528 C C . ASP A 1 197 ? -31.404 13.629 67.812 1.00 53.06 197 ASP A C 1
ATOM 1530 O O . ASP A 1 197 ? -31.425 13.304 69.002 1.00 53.06 197 ASP A O 1
ATOM 1534 N N . TYR A 1 198 ? -30.551 14.558 67.352 1.00 50.91 198 TYR A N 1
ATOM 1535 C CA . TYR A 1 198 ? -29.596 15.325 68.174 1.00 50.91 198 TYR A CA 1
ATOM 1536 C C . TYR A 1 198 ? -29.892 16.826 68.202 1.00 50.91 198 TYR A C 1
ATOM 1538 O O . TYR A 1 198 ? -30.219 17.392 67.134 1.00 50.91 198 TYR A O 1
#

pLDDT: mean 70.07, std 20.76, range [29.45, 97.25]

Foldseek 3Di:
DDDPPDDPDPPPVPDPQLAWAFQAPVCLVVHAWDAAQNAIQGDPRSVVVNVLQWDADPVRDIWTWTAGNLGATWTDDPPDLTPRDRCVVVDPCVVRVDDRPPPDDDDPCSHVVSGPPPDPDDPPPDDDDDPVVVVVVVVVVVVVVVVVVVVVVVVVVVVVVVVVVVVVVVVVVVVVVVVVVVVVVVVVVVVVVVVVVD

Organism: NCBI:txid586396

Sequence (198 aa):
MDDPNVFEMIHASNSRWSSPTAVGPTITASYKALEVSGVTIGGDKLTELAKDLTLTDRNGQTFHLIVNRQGLCFVYVASQPIMRLRINDRFGWSKYGVKPRISTVWSVWDMSSGAVLVAPPANDGTAAGGGEKYSALNESWKKVVEEKEKVMEEKERVMKEKEKVTEEKESLLRKSLEEKEKEVIALKAVVTTLSGDY

Radius of gyration: 32.58 Å; chains: 1; bounding box: 75×52×102 Å

Secondary structure (DSSP, 8-state):
--------SS--SSS---S-EE-SHHHHHH-SEEEETTEEEETHHHHHHHHHTEEE-TT--EEEEEE-TT--EEE--TTSS-B---GGGTS-GGGGT-------PPPHHHHHHT----PPPPS-S--SSSHHHHHHHHHHHHHHHHHHHHHHHHHHHHHHHHHHHHHHHHHHHHHHHHHHHHHHHHHHHHHHHHHTT-